Protein AF-A0A946EX89-F1 (afdb_monomer)

Sequence (347 aa):
MLINSNYSRGAFLVLLLFGFVFAQEQKTFKLKSGEKISGEVLSETETSITIKSSIAGEVTIQKSDLKKETITIILNSGDVVKGVVLEKTVDHFKIESAFGEITVPTEQIKSIEEAHKANSQAPLVAKRSLFGTRWETESSQSDEWYFSKERLMDVWFDPTGYTIPKNALYFSGLSWGFGLTDRVQITSKWTNYFWQDFNLRPKITVFKSGNVESQSAFAIGGHLHTRGLPDKYKLIANASKDYGLNSGEEAYTYEDGWVRLGATPNEDGEYYNDWGDGDRFWGELFAAFTLSKLREGGNGRINTTIGASAVLYPGEDLAPRIYLATDIDVSKSVKIMGEIFYDPFFP

Solvent-accessible surface area (backbone atoms only — not comparable to full-atom values): 19552 Å² total; per-residue (Å²): 141,80,90,82,85,78,82,77,84,75,83,79,80,81,79,80,80,75,79,77,78,80,71,76,75,67,51,73,47,47,34,69,88,71,51,76,52,55,18,36,78,77,49,79,58,100,57,37,39,32,24,43,22,94,86,74,43,77,44,78,43,51,60,85,43,44,59,80,47,53,40,33,38,30,30,69,89,69,51,74,52,54,29,32,58,74,45,82,57,89,65,32,37,31,26,47,2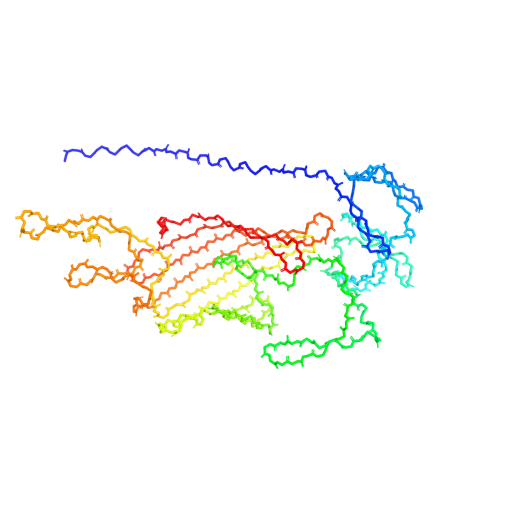9,96,90,43,81,44,78,44,49,48,89,46,40,57,45,76,46,75,55,68,57,71,48,96,79,40,64,69,44,78,42,80,49,101,90,46,77,44,74,42,65,53,56,70,74,69,93,71,38,68,59,41,83,66,80,65,40,45,61,93,86,47,61,31,14,47,51,45,48,52,82,37,78,47,78,57,99,53,32,39,32,39,7,80,31,75,33,33,23,40,33,33,46,61,61,42,44,82,56,64,18,58,44,45,30,45,36,36,35,79,46,73,50,71,48,76,57,40,33,41,21,31,19,41,36,40,37,41,28,49,23,36,57,60,102,32,37,43,82,37,80,53,44,38,80,46,87,42,81,56,96,85,42,88,40,80,48,68,38,70,28,80,38,35,44,77,49,52,64,48,100,87,54,49,58,51,58,56,97,54,31,44,84,46,57,34,37,33,43,37,40,14,41,22,41,35,35,49,33,93,89,55,51,15,33,41,34,42,28,44,32,40,36,36,38,46,43,85,96,54,74,78,44,53,35,40,38,45,35,37,40,36,41,78,42,62,87,42,72,49,76,51,75,51,72,53,44,91,33,56,135

Radius of gyration: 27.98 Å; Cα contacts (8 Å, |Δi|>4): 762; chains: 1; bounding box: 88×46×83 Å

Foldseek 3Di:
DDDDDDPPPPPDPPPPPPPPPPDDDWDWFAFPVRDIFIFCWPDDDPFWTWGQGPVPGIDIDGPVGTDWFWKWFQFPVRDIFTATFPDDDQQWTWGQGPVGTDTGGQNGTADMDRPQPLVVPAAFDWDQDPVGTDTDGDGPDDQADLAAPDDDQAFPNHGALFDDADQDWDDDPFKIKHDVHRFWIKMFGVVCVVLVWGKIKIKGFPDWDDHSFKIKIKMKIKMKTQWWFDPFKDKDWQQDWDWDDDPNDTDTDGGIDIATFQWDADPVNHTPRDTSHGRHMKMKIKMKMKMWGQDNNSGWIKIKMWMKMWIGDPPGDIWIKIKIKMWTDPGSHDIDIDMDMDTPRHD

Secondary structure (DSSP, 8-state):
--------------------------EEEEBTTS-EEEEEEEEE-SSEEEEEETTTEEEEEEGGGB---EEEEEETTS-EEEEEEEEE-SSEEEEEETTEEEEEEGGGEEEEEE-----TTSPEEEEEETTEEEEEE-----S--SS-S---SEETTEEPS--PPTTPEEE-SS-EEEEEETTEEEEE-GGGGGGT--EEEEEEEEEEEE-SSEEEEEEEEEEEESSS--S-EEEEEEEEEEEEEETTEEEEEEEEEEEETT--B-TTS-B--STT---S-EEEEEEEEEEEEEPTTSSSEEEEEEEEEEEE-TTS--EEEEEEEEEEEEETTEEEEEEEEE-TT--

pLDDT: mean 71.75, std 20.87, range [28.08, 98.44]

Structure (mmCIF, N/CA/C/O backbone):
data_AF-A0A946EX89-F1
#
_entry.id   AF-A0A946EX89-F1
#
loop_
_atom_site.group_PDB
_atom_site.id
_atom_site.type_symbol
_atom_site.label_atom_id
_atom_site.label_alt_id
_atom_site.label_comp_id
_atom_site.label_asym_id
_atom_site.label_entity_id
_atom_site.label_seq_id
_atom_site.pdbx_PDB_ins_code
_atom_site.Cartn_x
_atom_site.Cartn_y
_atom_site.Cartn_z
_atom_site.occupancy
_atom_site.B_iso_or_equiv
_atom_site.auth_seq_id
_atom_site.auth_comp_id
_atom_site.auth_asym_id
_atom_site.auth_atom_id
_atom_site.pdbx_PDB_model_num
ATOM 1 N N . MET A 1 1 ? 47.876 7.304 -14.957 1.00 32.62 1 MET A N 1
ATOM 2 C CA . MET A 1 1 ? 48.848 7.619 -13.884 1.00 32.62 1 MET A CA 1
ATOM 3 C C . MET A 1 1 ? 48.620 9.080 -13.519 1.00 32.62 1 MET A C 1
ATOM 5 O O . MET A 1 1 ? 48.868 9.909 -14.371 1.00 32.62 1 MET A O 1
ATOM 9 N N . LEU A 1 2 ? 48.027 9.503 -12.407 1.00 31.00 2 LEU A N 1
ATOM 10 C CA . LEU A 1 2 ? 47.590 8.890 -11.155 1.00 31.00 2 LEU A CA 1
ATOM 11 C C . LEU A 1 2 ? 46.176 9.414 -10.847 1.00 31.00 2 LEU A C 1
ATOM 13 O O . LEU A 1 2 ? 45.924 10.611 -10.932 1.00 31.00 2 LEU A O 1
ATOM 17 N N . ILE A 1 3 ? 45.280 8.495 -10.495 1.00 31.73 3 ILE A N 1
ATOM 18 C CA . ILE A 1 3 ? 43.974 8.767 -9.894 1.00 31.73 3 ILE A CA 1
ATOM 19 C C . ILE A 1 3 ? 44.242 9.064 -8.419 1.00 31.73 3 ILE A C 1
ATOM 21 O O . ILE A 1 3 ? 44.898 8.258 -7.762 1.00 31.73 3 ILE A O 1
ATOM 25 N N . ASN A 1 4 ? 43.752 10.188 -7.901 1.00 28.08 4 ASN A N 1
ATOM 26 C CA . ASN A 1 4 ? 43.755 10.448 -6.465 1.00 28.08 4 ASN A CA 1
ATOM 27 C C . ASN A 1 4 ? 42.304 10.581 -5.997 1.00 28.08 4 ASN A C 1
ATOM 29 O O . ASN A 1 4 ? 41.661 11.613 -6.182 1.00 28.08 4 ASN A O 1
ATOM 33 N N . SER A 1 5 ? 41.775 9.477 -5.465 1.00 34.69 5 SER A N 1
ATOM 34 C CA . SER A 1 5 ? 40.447 9.398 -4.870 1.00 34.69 5 SER A CA 1
ATOM 35 C C . SER A 1 5 ? 40.483 10.012 -3.474 1.00 34.69 5 SER A C 1
ATOM 37 O O . SER A 1 5 ? 41.043 9.420 -2.551 1.00 34.69 5 SER A O 1
ATOM 39 N N . ASN A 1 6 ? 39.838 11.157 -3.293 1.00 30.67 6 ASN A N 1
ATOM 40 C CA . ASN A 1 6 ? 39.425 11.599 -1.968 1.00 30.67 6 ASN A CA 1
ATOM 41 C C . ASN A 1 6 ? 37.960 11.211 -1.783 1.00 30.67 6 ASN A C 1
ATOM 43 O O . ASN A 1 6 ? 37.050 11.940 -2.166 1.00 30.67 6 ASN A O 1
ATOM 47 N N . TYR A 1 7 ? 37.756 10.030 -1.201 1.00 35.12 7 TYR A N 1
ATOM 48 C CA . TYR A 1 7 ? 36.490 9.647 -0.592 1.00 35.12 7 TYR A CA 1
ATOM 49 C C . TYR A 1 7 ? 36.230 10.584 0.591 1.00 35.12 7 TYR A C 1
ATOM 51 O O . TYR A 1 7 ? 36.799 10.425 1.673 1.00 35.12 7 TYR A O 1
ATOM 59 N N . SER A 1 8 ? 35.375 11.581 0.386 1.00 32.59 8 SER A N 1
ATOM 60 C CA . SER A 1 8 ? 34.782 12.352 1.468 1.00 32.59 8 SER A CA 1
ATOM 61 C C . SER A 1 8 ? 33.873 11.424 2.276 1.00 32.59 8 SER A C 1
ATOM 63 O O . SER A 1 8 ? 32.779 11.044 1.868 1.00 32.59 8 SER A O 1
ATOM 65 N N . ARG A 1 9 ? 34.341 11.041 3.466 1.00 38.09 9 ARG A N 1
ATOM 66 C CA . ARG A 1 9 ? 33.498 10.497 4.533 1.00 38.09 9 ARG A CA 1
ATOM 67 C C . ARG A 1 9 ? 32.578 11.612 5.032 1.00 38.09 9 ARG A C 1
ATOM 69 O O . ARG A 1 9 ? 32.866 12.266 6.029 1.00 38.09 9 ARG A O 1
ATOM 76 N N . GLY A 1 10 ? 31.493 11.854 4.305 1.00 31.67 10 GLY A N 1
ATOM 77 C CA . GLY A 1 10 ? 30.376 12.663 4.771 1.00 31.67 10 GLY A CA 1
ATOM 78 C C . GLY A 1 10 ? 29.562 11.856 5.775 1.00 31.67 10 GLY A C 1
ATOM 79 O O . GLY A 1 10 ? 28.733 11.038 5.391 1.00 31.67 10 GLY A O 1
ATOM 80 N N . ALA A 1 11 ? 29.814 12.063 7.065 1.00 37.03 11 ALA A N 1
ATOM 81 C CA . ALA A 1 11 ? 28.890 11.655 8.112 1.00 37.03 11 ALA A CA 1
ATOM 82 C C . ALA A 1 11 ? 27.609 12.493 7.969 1.00 37.03 11 ALA A C 1
ATOM 84 O O . ALA A 1 11 ? 27.564 13.641 8.405 1.00 37.03 11 ALA A O 1
ATOM 85 N N . PHE A 1 12 ? 26.582 11.945 7.319 1.00 35.88 12 PHE A N 1
ATOM 86 C CA . PHE A 1 12 ? 25.269 12.581 7.250 1.00 35.88 12 PHE A CA 1
ATOM 87 C C . PHE A 1 12 ? 24.466 12.219 8.501 1.00 35.88 12 PHE A C 1
ATOM 89 O O . PHE A 1 12 ? 23.796 11.192 8.580 1.00 35.88 12 PHE A O 1
ATOM 96 N N . LEU A 1 13 ? 24.574 13.080 9.511 1.00 31.39 13 LEU A N 1
ATOM 97 C CA . LEU A 1 13 ? 23.672 13.113 10.652 1.00 31.39 13 LEU A CA 1
ATOM 98 C C . LEU A 1 13 ? 22.357 13.763 10.188 1.00 31.39 13 LEU A C 1
ATOM 100 O O . LEU A 1 13 ? 22.226 14.985 10.194 1.00 31.39 13 LEU A O 1
ATOM 104 N N . VAL A 1 14 ? 21.387 12.960 9.748 1.00 32.47 14 VAL A N 1
ATOM 105 C CA . VAL A 1 14 ? 20.022 13.445 9.494 1.00 32.47 14 VAL A CA 1
ATOM 106 C C . VAL A 1 14 ? 19.319 13.585 10.842 1.00 32.47 14 VAL A C 1
ATOM 108 O O . VAL A 1 14 ? 18.821 12.618 11.416 1.00 32.47 14 VAL A O 1
ATOM 111 N N . LEU A 1 15 ? 19.322 14.805 11.378 1.00 33.53 15 LEU A N 1
ATOM 112 C CA . LEU A 1 15 ? 18.550 15.181 12.557 1.00 33.53 15 LEU A CA 1
ATOM 113 C C . LEU A 1 15 ? 17.080 15.359 12.134 1.00 33.53 15 LEU A C 1
ATOM 115 O O . LEU A 1 15 ? 16.668 16.433 11.702 1.00 33.53 15 LEU A O 1
ATOM 119 N N . LEU A 1 16 ? 16.286 14.290 12.221 1.00 34.53 16 LEU A N 1
ATOM 120 C CA . LEU A 1 16 ? 14.827 14.356 12.086 1.00 34.53 16 LEU A CA 1
ATOM 121 C C . LEU A 1 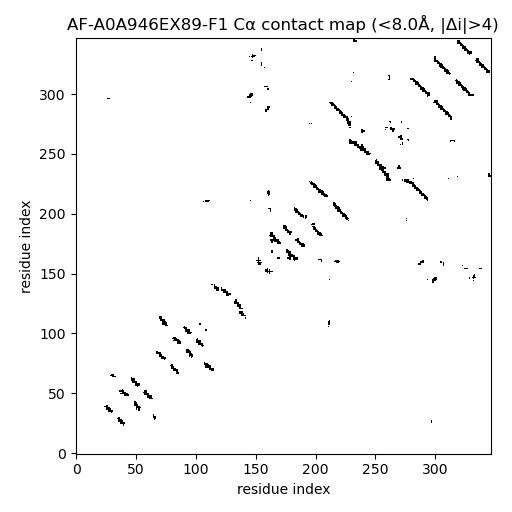16 ? 14.236 14.985 13.356 1.00 34.53 16 LEU A C 1
ATOM 123 O O . LEU A 1 16 ? 13.881 14.301 14.314 1.00 34.53 16 LEU A O 1
ATOM 127 N N . LEU A 1 17 ? 14.140 16.314 13.362 1.00 31.23 17 LEU A N 1
ATOM 128 C CA . LEU A 1 17 ? 13.299 17.064 14.292 1.00 31.23 17 LEU A CA 1
ATOM 129 C C . LEU A 1 17 ? 11.826 16.823 13.925 1.00 31.23 17 LEU A C 1
ATOM 131 O O . LEU A 1 17 ? 11.203 17.618 13.226 1.00 31.23 17 LEU A O 1
ATOM 135 N N . PHE A 1 18 ? 11.252 15.718 14.405 1.00 33.19 18 PHE A N 1
ATOM 136 C CA . PHE A 1 18 ? 9.803 15.640 14.574 1.00 33.19 18 PHE A CA 1
ATOM 137 C C . PHE A 1 18 ? 9.437 16.540 15.753 1.00 33.19 18 PHE A C 1
ATOM 139 O O . PHE A 1 18 ? 9.651 16.194 16.915 1.00 33.19 18 PHE A O 1
ATOM 146 N N . GLY A 1 19 ? 8.912 17.726 15.450 1.00 29.67 19 GLY A N 1
ATOM 147 C CA . GLY A 1 19 ? 8.238 18.547 16.443 1.00 29.67 19 GLY A CA 1
ATOM 148 C C . GLY A 1 19 ? 7.029 17.782 16.970 1.00 29.67 19 GLY A C 1
ATOM 149 O O . GLY A 1 19 ? 6.008 17.689 16.293 1.00 29.67 19 GLY A O 1
ATOM 150 N N . PHE A 1 20 ? 7.140 17.226 18.175 1.00 31.80 20 PHE A N 1
ATOM 151 C CA . PHE A 1 20 ? 5.971 16.863 18.960 1.00 31.80 20 PHE A CA 1
ATOM 152 C C . PHE A 1 20 ? 5.231 18.162 19.275 1.00 31.80 20 PHE A C 1
ATOM 154 O O . PHE A 1 20 ? 5.627 18.923 20.157 1.00 31.80 20 PHE A O 1
ATOM 161 N N . VAL A 1 21 ? 4.160 18.437 18.532 1.00 29.06 21 VAL A N 1
ATOM 162 C CA . VAL A 1 21 ? 3.133 19.355 19.010 1.00 29.06 21 VAL A CA 1
ATOM 163 C C . VAL A 1 21 ? 2.502 18.656 20.209 1.00 29.06 21 VAL A C 1
ATOM 165 O O . VAL A 1 21 ? 1.682 17.756 20.046 1.00 29.06 21 VAL A O 1
ATOM 168 N N . PHE A 1 22 ? 2.924 19.030 21.416 1.00 29.14 22 PHE A N 1
ATOM 169 C CA . PHE A 1 22 ? 2.123 18.798 22.609 1.00 29.14 22 PHE A CA 1
ATOM 170 C C . PHE A 1 22 ? 0.842 19.616 22.435 1.00 29.14 22 PHE A C 1
ATOM 172 O O . PHE A 1 22 ? 0.809 20.816 22.703 1.00 29.14 22 PHE A O 1
ATOM 179 N N . ALA A 1 23 ? -0.199 18.982 21.900 1.00 33.53 23 ALA A N 1
ATOM 180 C CA . ALA A 1 23 ? -1.542 19.515 21.995 1.00 33.53 23 ALA A CA 1
ATOM 181 C C . ALA A 1 23 ? -1.953 19.400 23.467 1.00 33.53 23 ALA A C 1
ATOM 183 O O . ALA A 1 23 ? -1.985 18.301 24.014 1.00 33.53 23 ALA A O 1
ATOM 184 N N . GLN A 1 24 ? -2.216 20.530 24.124 1.00 39.00 24 GLN A N 1
ATOM 185 C CA . GLN A 1 24 ? -2.898 20.519 25.419 1.00 39.00 24 GLN A CA 1
ATOM 186 C C . GLN A 1 24 ? -4.223 19.752 25.278 1.00 39.00 24 GLN A C 1
ATOM 188 O O . GLN A 1 24 ? -4.921 19.913 24.275 1.00 39.00 24 GLN A O 1
ATOM 193 N N . GLU A 1 25 ? -4.541 18.905 26.261 1.00 48.06 25 GLU A N 1
ATOM 194 C CA . GLU A 1 25 ? -5.690 17.993 26.254 1.00 48.06 25 GLU A CA 1
ATOM 195 C C . GLU A 1 25 ? -7.020 18.738 26.041 1.00 48.06 25 GLU A C 1
ATOM 197 O O . GLU A 1 25 ? -7.585 19.339 26.955 1.00 48.06 25 GLU A O 1
ATOM 202 N N . GLN A 1 26 ? -7.558 18.680 24.822 1.00 46.19 26 GLN A N 1
ATOM 203 C CA . GLN A 1 26 ? -8.888 19.200 24.509 1.00 46.19 26 GLN A CA 1
ATOM 204 C C . GLN A 1 26 ? -9.909 18.061 24.572 1.00 46.19 26 GLN A C 1
ATOM 206 O O . GLN A 1 26 ? -9.896 17.151 23.741 1.00 46.19 26 GLN A O 1
ATOM 211 N N . LYS A 1 27 ? -10.836 18.118 25.534 1.00 52.97 27 LYS A N 1
ATOM 212 C CA . LYS A 1 27 ? -11.972 17.189 25.614 1.00 52.97 27 LYS A CA 1
ATOM 213 C C . LYS A 1 27 ? -13.162 17.771 24.854 1.00 52.97 27 LYS A C 1
ATOM 215 O O . LYS A 1 27 ? -13.469 18.957 24.956 1.00 52.97 27 LYS A O 1
ATOM 220 N N . THR A 1 28 ? -13.827 16.934 24.059 1.00 50.16 28 THR A N 1
ATOM 221 C CA . THR A 1 28 ? -15.011 17.320 23.276 1.00 50.16 28 THR A CA 1
ATOM 222 C C . THR A 1 28 ? -16.246 16.625 23.828 1.00 50.16 28 THR A C 1
ATOM 224 O O . THR A 1 28 ? -16.325 15.401 23.812 1.00 50.16 28 THR A O 1
ATOM 227 N N . PHE A 1 29 ? -17.224 17.408 24.269 1.00 59.50 29 PHE A N 1
ATOM 228 C CA . PHE A 1 29 ? -18.500 16.952 24.807 1.00 59.50 29 PHE A CA 1
ATOM 229 C C . PHE A 1 29 ? -19.607 17.149 23.767 1.00 59.50 29 PHE A C 1
ATOM 231 O O . PHE A 1 29 ? -19.634 18.158 23.060 1.00 59.50 29 PHE A O 1
ATOM 238 N N . LYS A 1 30 ? -20.525 16.181 23.652 1.00 55.19 30 LYS A N 1
ATOM 239 C CA . LYS A 1 30 ? -21.670 16.253 22.729 1.00 55.19 30 LYS A CA 1
ATOM 240 C C . LYS A 1 30 ? -22.972 16.338 23.504 1.00 55.19 30 LYS A C 1
ATOM 242 O O . LYS A 1 30 ? -23.277 15.448 24.303 1.00 55.19 30 LYS A O 1
ATOM 247 N N . LEU A 1 31 ? -23.751 17.374 23.217 1.00 56.31 31 LEU A N 1
ATOM 248 C CA . LEU A 1 31 ? -25.055 17.588 23.826 1.00 56.31 31 LEU A CA 1
ATOM 249 C C . LEU A 1 31 ? -26.148 16.792 23.094 1.00 56.31 31 LEU A C 1
ATOM 251 O O . LEU A 1 31 ? -26.032 16.476 21.908 1.00 56.31 31 LEU A O 1
ATOM 255 N N . LYS A 1 32 ? -27.254 16.494 23.781 1.00 48.59 32 LYS A N 1
ATOM 256 C CA . LYS A 1 32 ? -28.477 15.900 23.212 1.00 48.59 32 LYS A CA 1
ATOM 257 C C . LYS A 1 32 ? -29.072 16.756 22.091 1.00 48.59 32 LYS A C 1
ATOM 259 O O . LYS A 1 32 ? -29.741 16.207 21.221 1.00 48.59 32 LYS A O 1
ATOM 264 N N . SER A 1 33 ? -28.796 18.062 22.095 1.00 38.56 33 SER A N 1
ATOM 265 C CA . SER A 1 33 ? -29.152 19.009 21.031 1.00 38.56 33 SER A CA 1
ATOM 266 C C . SER A 1 33 ? -28.379 18.785 19.723 1.00 38.56 33 SER A C 1
ATOM 268 O O . SER A 1 33 ? -28.764 19.333 18.697 1.00 38.56 33 SER A O 1
ATOM 270 N N . GLY A 1 34 ? -27.313 17.973 19.731 1.00 41.62 34 GLY A N 1
ATOM 271 C CA . GLY A 1 34 ? -26.445 17.730 18.573 1.00 41.62 34 GLY A CA 1
ATOM 272 C C . GLY A 1 34 ? -25.238 18.671 18.484 1.00 41.62 34 GLY A C 1
ATOM 273 O O . GLY A 1 34 ? -24.358 18.452 17.651 1.00 41.62 34 GLY A O 1
ATOM 274 N N . GLU A 1 35 ? -25.154 19.672 19.360 1.00 46.19 35 GLU A N 1
ATOM 275 C CA . GLU A 1 35 ? -24.022 20.596 19.451 1.00 46.19 35 GLU A CA 1
ATOM 276 C C . GLU A 1 35 ? -22.786 19.921 20.067 1.00 46.19 35 GLU A C 1
ATOM 278 O O . GLU A 1 35 ? -22.885 19.076 20.966 1.00 46.19 35 GLU A O 1
ATOM 283 N N . LYS A 1 36 ? -21.604 20.294 19.564 1.00 49.94 36 LYS A N 1
ATOM 284 C CA . LYS A 1 36 ? -20.301 19.818 20.047 1.00 49.94 36 LYS A CA 1
ATOM 285 C C . LYS A 1 36 ? -19.592 20.974 20.734 1.00 49.94 36 LYS A C 1
ATOM 287 O O . LYS A 1 36 ? -19.437 22.029 20.126 1.00 49.94 36 LYS A O 1
ATOM 292 N N . ILE A 1 37 ? -19.140 20.762 21.964 1.00 57.34 37 ILE A N 1
ATOM 293 C CA . ILE A 1 37 ? -18.381 21.759 22.717 1.00 57.34 37 ILE A CA 1
ATOM 294 C C . ILE A 1 37 ? -17.027 21.158 23.077 1.00 57.34 37 ILE A C 1
ATOM 296 O O . ILE A 1 37 ? -16.953 20.143 23.767 1.00 57.34 37 ILE A O 1
ATOM 300 N N . SER A 1 38 ? -15.958 21.775 22.579 1.00 51.09 38 SER A N 1
ATOM 301 C CA . SER A 1 38 ? -14.574 21.366 22.827 1.00 51.09 38 SER A CA 1
ATOM 302 C C . SER A 1 38 ? -13.879 22.381 23.731 1.00 51.09 38 SER A C 1
ATOM 304 O O . SER A 1 38 ? -14.037 23.592 23.544 1.00 51.09 38 SER A O 1
ATOM 306 N N . GLY A 1 39 ? -13.110 21.892 24.703 1.00 62.94 39 GLY A N 1
ATOM 307 C CA . GLY A 1 39 ? -12.360 22.734 25.629 1.00 62.94 39 GLY A CA 1
ATOM 308 C C . GLY A 1 39 ? -11.485 21.950 26.606 1.00 62.94 39 GLY A C 1
ATOM 309 O O . GLY A 1 39 ? -11.530 20.721 26.665 1.00 62.94 39 GLY A O 1
ATOM 310 N N . GLU A 1 40 ? -10.684 22.682 27.370 1.00 65.25 40 GLU A N 1
ATOM 311 C CA . GLU A 1 40 ? -9.891 22.161 28.490 1.00 65.25 40 GLU A CA 1
ATOM 312 C C . GLU A 1 40 ? -10.795 22.015 29.725 1.00 65.25 40 GLU A C 1
ATOM 314 O O . GLU A 1 40 ? -11.526 22.948 30.050 1.00 65.25 40 GLU A O 1
ATOM 319 N N . VAL A 1 41 ? -10.801 20.867 30.410 1.00 64.12 41 VAL A N 1
ATOM 320 C CA . VAL A 1 41 ? -11.659 20.671 31.598 1.00 64.12 41 VAL A CA 1
ATOM 321 C C . VAL A 1 41 ? -11.029 21.352 32.810 1.00 64.12 41 VAL A C 1
ATOM 323 O O . VAL A 1 41 ? -9.938 20.982 33.225 1.00 64.12 41 VAL A O 1
ATOM 326 N N . LEU A 1 42 ? -11.739 22.318 33.394 1.00 62.28 42 LEU A N 1
ATOM 327 C CA . LEU A 1 42 ? -11.293 23.063 34.575 1.00 62.28 42 LEU A CA 1
ATOM 328 C C . LEU A 1 42 ? -11.798 22.441 35.883 1.00 62.28 42 LEU A C 1
ATOM 330 O O . LEU A 1 42 ? -11.105 22.488 36.896 1.00 62.28 42 LEU A O 1
ATOM 334 N N . SER A 1 43 ? -13.008 21.873 35.886 1.00 51.81 43 SER A N 1
ATOM 335 C CA . SER A 1 43 ? -13.585 21.205 37.058 1.00 51.81 43 SER A CA 1
ATOM 336 C C . SER A 1 43 ? -14.724 20.257 36.682 1.00 51.81 43 SER A C 1
ATOM 338 O O . SER A 1 43 ? -15.442 20.477 35.706 1.00 51.81 43 SER A O 1
ATOM 340 N N . GLU A 1 44 ? -14.905 19.201 37.473 1.00 53.19 44 GLU A N 1
ATOM 341 C CA . GLU A 1 44 ? -15.978 18.220 37.318 1.00 53.19 44 GLU A CA 1
ATOM 342 C C . GLU A 1 44 ? -16.657 17.975 38.671 1.00 53.19 44 GLU A C 1
ATOM 344 O O . GLU A 1 44 ? -15.996 17.739 39.680 1.00 53.19 44 GLU A O 1
ATOM 349 N N . THR A 1 45 ? -17.987 18.050 38.691 1.00 63.53 45 THR A N 1
ATOM 350 C CA . THR A 1 45 ? -18.831 17.699 39.839 1.00 63.53 45 THR A CA 1
ATOM 351 C C . THR A 1 45 ? -19.709 16.489 39.500 1.00 63.53 45 THR A C 1
ATOM 353 O O . THR A 1 45 ? -19.697 15.977 38.374 1.00 63.53 45 THR A O 1
ATOM 356 N N . GLU A 1 46 ? -20.504 16.007 40.459 1.00 50.06 46 GLU A N 1
ATOM 357 C CA . GLU A 1 46 ? -21.449 14.904 40.224 1.00 50.06 46 GLU A CA 1
ATOM 358 C C . GLU A 1 46 ? -22.492 15.229 39.140 1.00 50.06 46 GLU A C 1
ATOM 360 O O . GLU A 1 46 ? -22.975 14.322 38.464 1.00 50.06 46 GLU A O 1
ATOM 365 N N . THR A 1 47 ? -22.809 16.510 38.919 1.00 44.38 47 THR A N 1
ATOM 366 C CA . THR A 1 47 ? -23.886 16.940 38.012 1.00 44.38 47 THR A CA 1
ATOM 367 C C . THR A 1 47 ? -23.410 17.763 36.815 1.00 44.38 47 THR A C 1
ATOM 369 O O . THR A 1 47 ? -24.073 17.734 35.776 1.00 44.38 47 THR A O 1
ATOM 372 N N . SER A 1 48 ? -22.250 18.423 36.900 1.00 59.69 48 SER A N 1
ATOM 373 C CA . SER A 1 48 ? -21.766 19.352 35.870 1.00 59.69 48 SER A CA 1
ATOM 374 C C . SER A 1 48 ? -20.267 19.232 35.567 1.00 59.69 48 SER A C 1
ATOM 376 O O . SER A 1 48 ? -19.478 18.800 36.405 1.00 59.69 48 SER A O 1
ATOM 378 N N . ILE A 1 49 ? -19.870 19.633 34.357 1.00 66.62 49 ILE A N 1
ATOM 379 C CA . ILE A 1 49 ? -18.478 19.718 33.890 1.00 66.62 49 ILE A CA 1
ATOM 380 C C . ILE A 1 49 ? -18.220 21.147 33.416 1.00 66.62 49 ILE A C 1
ATOM 382 O O . ILE A 1 49 ? -18.945 21.638 32.556 1.00 66.62 49 ILE A O 1
ATOM 386 N N . THR A 1 50 ? -17.187 21.811 33.930 1.00 69.19 50 THR A N 1
ATOM 387 C CA . THR A 1 50 ? -16.770 23.140 33.461 1.00 69.19 50 THR A CA 1
ATOM 388 C C . THR A 1 50 ? -15.583 23.006 32.522 1.00 69.19 50 THR A C 1
ATOM 390 O O . THR A 1 50 ? -14.552 22.444 32.896 1.00 69.19 50 THR A O 1
ATOM 393 N N . ILE A 1 51 ? -15.714 23.542 31.310 1.00 70.44 51 ILE A N 1
ATOM 394 C CA . ILE A 1 51 ? -14.657 23.552 30.302 1.00 70.44 51 ILE A CA 1
ATOM 395 C C . ILE A 1 51 ? -14.296 24.962 29.864 1.00 70.44 51 ILE A C 1
ATOM 397 O O . ILE A 1 51 ? -15.159 25.820 29.740 1.00 70.44 51 ILE A O 1
ATOM 401 N N . LYS A 1 52 ? -13.028 25.196 29.550 1.00 63.69 52 LYS A N 1
ATOM 402 C CA . LYS A 1 52 ? -12.555 26.405 28.887 1.00 63.69 52 LYS A CA 1
ATOM 403 C C . LYS A 1 52 ? -12.558 26.180 27.380 1.00 63.69 52 LYS A C 1
ATOM 405 O O . LYS A 1 52 ? -11.676 25.517 26.835 1.00 63.69 52 LYS A O 1
ATOM 410 N N . SER A 1 53 ? -13.573 26.705 26.706 1.00 57.25 53 SER A N 1
ATOM 411 C CA . SER A 1 53 ? -13.670 26.700 25.251 1.00 57.25 53 SER A CA 1
ATOM 412 C C . SER A 1 53 ? -12.930 27.901 24.661 1.00 57.25 53 SER A C 1
ATOM 414 O O . SER A 1 53 ? -13.075 29.028 25.134 1.00 57.25 53 SER A O 1
ATOM 416 N N . SER A 1 54 ? -12.175 27.682 23.584 1.00 52.56 54 SER A N 1
ATOM 417 C CA . SER A 1 54 ? -11.455 28.740 22.860 1.00 52.56 54 SER A CA 1
ATOM 418 C C . SER A 1 54 ? -12.376 29.787 22.219 1.00 52.56 54 SER A C 1
ATOM 420 O O . SER A 1 54 ? -11.918 30.887 21.920 1.00 52.56 54 SER A O 1
ATOM 422 N N . ILE A 1 55 ? -13.659 29.460 22.022 1.00 45.19 55 ILE A N 1
ATOM 423 C CA . ILE A 1 55 ? -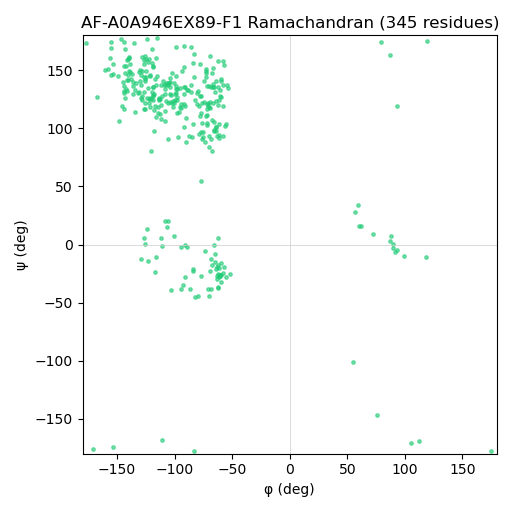14.648 30.322 21.356 1.00 45.19 55 ILE A CA 1
ATOM 424 C C . ILE A 1 55 ? -15.595 30.983 22.369 1.00 45.19 55 ILE A C 1
ATOM 426 O O . ILE A 1 55 ? -15.948 32.146 22.205 1.00 45.19 55 ILE A O 1
ATOM 430 N N . ALA A 1 56 ? -16.010 30.253 23.408 1.00 53.06 56 ALA A N 1
ATOM 431 C CA . ALA A 1 56 ? -17.078 30.673 24.323 1.00 53.06 56 ALA A CA 1
ATOM 432 C C . ALA A 1 56 ? -16.604 31.021 25.749 1.00 53.06 56 ALA A C 1
ATOM 434 O O . ALA A 1 56 ? -17.423 31.410 26.577 1.00 53.06 56 ALA A O 1
ATOM 435 N N . GLY A 1 57 ? -15.306 30.901 26.052 1.00 62.81 57 GLY A N 1
ATOM 436 C CA . GLY A 1 57 ? -14.790 31.084 27.412 1.00 62.81 57 GLY A CA 1
ATOM 437 C C . GLY A 1 57 ? -15.092 29.881 28.311 1.00 62.81 57 GLY A C 1
ATOM 438 O O . GLY A 1 57 ? -15.085 28.743 27.843 1.00 62.81 57 GLY A O 1
ATOM 439 N N . GLU A 1 58 ? -15.317 30.104 29.606 1.00 70.69 58 GLU A N 1
ATOM 440 C CA . GLU A 1 58 ? -15.693 29.035 30.542 1.00 70.69 58 GLU A CA 1
ATOM 441 C C . GLU A 1 58 ? -17.166 28.637 30.356 1.00 70.69 58 GLU A C 1
ATOM 443 O O . GLU A 1 58 ? -18.069 29.463 30.466 1.00 70.69 58 GLU A O 1
ATOM 448 N N . VAL A 1 59 ? -17.409 27.360 30.063 1.00 67.19 59 VAL A N 1
ATOM 449 C CA . VAL A 1 59 ? -18.723 26.780 29.782 1.00 67.19 59 VAL A CA 1
ATOM 450 C C . VAL A 1 59 ? -18.988 25.647 30.765 1.00 67.19 59 VAL A C 1
ATOM 452 O O . VAL A 1 59 ? -18.243 24.669 30.805 1.00 67.19 59 VAL A O 1
ATOM 455 N N . THR A 1 60 ? -20.076 25.745 31.526 1.00 72.25 60 THR A N 1
ATOM 456 C CA . THR A 1 60 ? -20.550 24.672 32.410 1.00 72.25 60 THR A CA 1
ATOM 457 C C . THR A 1 60 ? -21.607 23.832 31.693 1.00 72.25 60 THR A C 1
ATOM 459 O O . THR A 1 60 ? -22.668 24.328 31.323 1.00 72.25 60 THR A O 1
ATOM 462 N N . ILE A 1 61 ? -21.319 22.548 31.504 1.00 67.88 61 ILE A N 1
ATOM 463 C CA . ILE A 1 61 ? -22.166 21.559 30.837 1.00 67.88 61 ILE A CA 1
ATOM 464 C C . ILE A 1 61 ? -22.819 20.666 31.889 1.00 67.88 61 ILE A C 1
ATOM 466 O O . ILE A 1 61 ? -22.126 20.092 32.727 1.00 67.88 61 ILE A O 1
ATOM 470 N N . GLN A 1 62 ? -24.138 20.486 31.820 1.00 64.81 62 GLN A N 1
ATOM 471 C CA . GLN A 1 62 ? -24.829 19.512 32.664 1.00 64.81 62 GLN A CA 1
ATOM 472 C C . GLN A 1 62 ? -24.669 18.098 32.102 1.00 64.81 62 GLN A C 1
ATOM 474 O O . GLN A 1 62 ? -24.928 17.850 30.922 1.00 64.81 62 GLN A O 1
ATOM 479 N N . LYS A 1 63 ? -24.306 17.133 32.956 1.00 59.12 63 LYS A N 1
ATOM 480 C CA . LYS A 1 63 ? -24.151 15.720 32.557 1.00 59.12 63 LYS A CA 1
ATOM 481 C C . LYS A 1 63 ? -25.457 15.116 32.025 1.00 59.12 63 LYS A C 1
ATOM 483 O O . LYS A 1 63 ? -25.424 14.213 31.191 1.00 59.12 63 LYS A O 1
ATOM 488 N N . SER A 1 64 ? -26.611 15.641 32.447 1.00 53.38 64 SER A N 1
ATOM 489 C CA . SER A 1 64 ? -27.934 15.263 31.927 1.00 53.38 64 SER A CA 1
ATOM 490 C C . SER A 1 64 ? -28.118 15.572 30.445 1.00 53.38 64 SER A C 1
ATOM 492 O O . SER A 1 64 ? -28.926 14.911 29.787 1.00 53.38 64 SER A O 1
ATOM 494 N N . ASP A 1 65 ? -27.384 16.550 29.925 1.00 55.56 65 ASP A N 1
ATOM 495 C CA . ASP A 1 65 ? -27.523 17.033 28.557 1.00 55.56 65 ASP A CA 1
ATOM 496 C C . ASP A 1 65 ? -26.535 16.347 27.619 1.00 55.56 65 ASP A C 1
ATOM 498 O O . ASP A 1 65 ? -26.610 16.552 26.414 1.00 55.56 65 ASP A O 1
ATOM 502 N N . LEU A 1 66 ? -25.669 15.470 28.135 1.00 57.69 66 LEU A N 1
ATOM 503 C CA . LEU A 1 66 ? -24.756 14.667 27.332 1.00 57.69 66 LEU A CA 1
ATOM 504 C C . LEU A 1 66 ? -25.493 13.526 26.616 1.00 57.69 66 LEU A C 1
ATOM 506 O O . LEU A 1 66 ? -26.397 12.873 27.155 1.00 57.69 66 LEU A O 1
ATOM 510 N N . LYS A 1 67 ? -25.097 13.265 25.368 1.00 56.56 67 LYS A N 1
ATOM 511 C CA . LYS A 1 67 ? -25.593 12.124 24.591 1.00 56.56 67 LYS A CA 1
ATOM 512 C C . LYS A 1 67 ? -25.000 10.826 25.156 1.00 56.56 67 LYS A C 1
ATOM 514 O O . LYS A 1 67 ? -23.809 10.582 25.025 1.00 56.56 67 LYS A O 1
ATOM 519 N N . LYS A 1 68 ? -25.848 9.989 25.762 1.00 54.81 68 LYS A N 1
ATOM 520 C CA . LYS A 1 68 ? -25.484 8.666 26.299 1.00 54.81 68 LYS A CA 1
ATOM 521 C C . LYS A 1 68 ? -25.213 7.671 25.161 1.00 54.81 68 LYS A C 1
ATOM 523 O O . LYS A 1 68 ? -26.092 7.439 24.329 1.00 54.81 68 LYS A O 1
ATOM 528 N N . GLU A 1 69 ? -24.018 7.089 25.123 1.00 55.59 69 GLU A N 1
ATOM 529 C CA . GLU A 1 69 ? -23.570 6.160 24.077 1.00 55.59 69 GLU A CA 1
ATOM 530 C C . GLU A 1 69 ? -23.710 4.706 24.532 1.00 55.59 69 GLU A C 1
ATOM 532 O O . GLU A 1 69 ? -23.319 4.384 25.645 1.00 55.59 69 GLU A O 1
ATOM 537 N N . THR A 1 70 ? -24.259 3.821 23.694 1.00 57.53 70 THR A N 1
ATOM 538 C CA . THR A 1 70 ? -24.367 2.382 23.993 1.00 57.53 70 THR A CA 1
ATOM 539 C C . THR A 1 70 ? -23.351 1.597 23.169 1.00 57.53 70 THR A C 1
ATOM 541 O O . THR A 1 70 ? -23.406 1.630 21.940 1.00 57.53 70 THR A O 1
ATOM 544 N N . ILE A 1 71 ? -22.466 0.852 23.829 1.00 60.28 71 ILE A N 1
ATOM 545 C CA . ILE A 1 71 ? -21.424 0.043 23.182 1.00 60.28 71 ILE A CA 1
ATOM 546 C C . ILE A 1 71 ? -21.570 -1.441 23.530 1.00 60.28 71 ILE A C 1
ATOM 548 O O . ILE A 1 71 ? -22.164 -1.805 24.548 1.00 60.28 71 ILE A O 1
ATOM 552 N N . THR A 1 72 ? -21.029 -2.297 22.665 1.00 69.69 72 THR A N 1
ATOM 553 C CA . THR A 1 72 ? -20.830 -3.728 22.910 1.00 69.69 72 THR A CA 1
ATOM 554 C C . THR A 1 72 ? -19.330 -3.993 22.994 1.00 69.69 72 THR A C 1
ATOM 556 O O . THR A 1 72 ? -18.617 -3.872 22.004 1.00 69.69 72 THR A O 1
ATOM 559 N N . ILE A 1 73 ? -18.832 -4.353 24.169 1.00 70.06 73 ILE A N 1
ATOM 560 C CA . ILE A 1 73 ? -17.436 -4.722 24.397 1.00 70.06 73 ILE A CA 1
ATOM 561 C C . ILE A 1 73 ? -17.318 -6.241 24.397 1.00 70.06 73 ILE A C 1
ATOM 563 O O . ILE A 1 73 ? -18.055 -6.914 25.109 1.00 70.06 73 ILE A O 1
ATOM 567 N N . ILE A 1 74 ? -16.369 -6.775 23.635 1.00 73.25 74 ILE A N 1
ATOM 568 C CA . ILE A 1 74 ? -15.974 -8.183 23.674 1.00 73.25 74 ILE A CA 1
ATOM 569 C C . ILE A 1 74 ? -14.646 -8.265 24.421 1.00 73.25 74 ILE A C 1
ATOM 571 O O . ILE A 1 74 ? -13.673 -7.620 24.023 1.00 73.25 74 ILE A O 1
ATOM 575 N N . LEU A 1 75 ? -14.598 -9.047 25.495 1.00 72.69 75 LEU A N 1
ATOM 576 C CA . LEU A 1 75 ? -13.403 -9.247 26.307 1.00 72.69 75 LEU A CA 1
ATOM 577 C C . LEU A 1 75 ? -12.474 -10.310 25.706 1.00 72.69 75 LEU A C 1
ATOM 579 O O . LEU A 1 75 ? -12.869 -11.127 24.871 1.00 72.69 75 LEU A O 1
ATOM 583 N N . ASN A 1 76 ? -11.227 -10.339 26.171 1.00 66.56 76 ASN A N 1
ATOM 584 C CA . ASN A 1 76 ? -10.248 -11.375 25.836 1.00 66.56 76 ASN A CA 1
ATOM 585 C C . ASN A 1 76 ? -10.703 -12.772 26.283 1.00 66.56 76 ASN A C 1
ATOM 587 O O . ASN A 1 76 ? -10.350 -13.756 25.636 1.00 66.56 76 ASN A O 1
ATOM 591 N N . SER A 1 77 ? -11.521 -12.852 27.339 1.00 67.00 77 SER A N 1
ATOM 592 C CA . SER A 1 77 ? -12.187 -14.084 27.785 1.00 67.00 77 SER A CA 1
ATOM 593 C C . SER A 1 77 ? -13.251 -14.587 26.801 1.00 67.00 77 SER A C 1
ATOM 595 O O . SER A 1 77 ? -13.633 -15.752 26.858 1.00 67.00 77 SER A O 1
ATOM 597 N N . GLY A 1 78 ? -13.714 -13.732 25.883 1.00 64.38 78 GLY A N 1
ATOM 598 C CA . GLY A 1 78 ? -14.864 -13.983 25.014 1.00 64.38 78 GLY A CA 1
ATOM 599 C C . GLY A 1 78 ? -16.191 -13.458 25.569 1.00 64.38 78 GLY A C 1
ATOM 600 O O . GLY A 1 78 ? -17.188 -13.504 24.850 1.00 64.38 78 GLY A O 1
ATOM 601 N N . ASP A 1 79 ? -16.212 -12.926 26.795 1.00 74.56 79 ASP A N 1
ATOM 602 C CA . ASP A 1 79 ? -17.417 -12.343 27.392 1.00 74.56 79 ASP A CA 1
ATOM 603 C C . ASP A 1 79 ? -17.841 -11.062 26.670 1.00 74.56 79 ASP A C 1
ATOM 605 O O . ASP A 1 79 ? -17.008 -10.299 26.178 1.00 74.56 79 ASP A O 1
ATOM 609 N N . VAL A 1 80 ? -19.150 -10.809 26.626 1.00 75.94 80 VAL A N 1
ATOM 610 C CA . VAL A 1 80 ? -19.726 -9.662 25.919 1.00 75.94 80 VAL A CA 1
ATOM 611 C C . VAL A 1 80 ? -20.445 -8.746 26.905 1.00 75.94 80 VAL A C 1
ATOM 613 O O . VAL A 1 80 ? -21.464 -9.120 27.482 1.00 75.94 80 VAL A O 1
ATOM 616 N N . VAL A 1 81 ? -19.947 -7.521 27.058 1.00 75.44 81 VAL A N 1
ATOM 617 C CA . VAL A 1 81 ? -20.531 -6.480 27.910 1.00 75.44 81 VAL A CA 1
ATOM 618 C C . VAL A 1 81 ? -21.275 -5.476 27.035 1.00 75.44 81 VAL A C 1
ATOM 620 O O . VAL A 1 81 ? -20.690 -4.858 26.151 1.00 75.44 81 VAL A O 1
ATOM 623 N N . LYS A 1 82 ? -22.577 -5.298 27.276 1.00 72.62 82 LYS A N 1
ATOM 624 C CA . LYS A 1 82 ? -23.419 -4.320 26.569 1.00 72.62 82 LYS A CA 1
ATOM 625 C C . LYS A 1 82 ? -23.962 -3.297 27.551 1.00 72.62 82 LYS A C 1
ATOM 627 O O . LYS A 1 82 ? -24.553 -3.682 28.559 1.00 72.62 82 LYS A O 1
ATOM 632 N N . GLY A 1 83 ? -23.815 -2.015 27.242 1.00 69.31 83 GLY A N 1
ATOM 633 C CA . GLY A 1 83 ? -24.335 -0.969 28.114 1.00 69.31 83 GLY A CA 1
ATOM 634 C C . GLY A 1 83 ? -23.967 0.440 27.684 1.00 69.31 83 GLY A C 1
ATOM 635 O O . GLY A 1 83 ? -23.365 0.646 26.629 1.00 69.31 83 GLY A O 1
ATOM 636 N N . VAL A 1 84 ? -24.381 1.409 28.495 1.00 65.75 84 VAL A N 1
ATOM 637 C CA . VAL A 1 84 ? -24.125 2.831 28.263 1.00 65.75 84 VAL A CA 1
ATOM 638 C C . VAL A 1 84 ? -22.763 3.220 28.830 1.00 65.75 84 VAL A C 1
ATOM 640 O O . VAL A 1 84 ? -22.485 2.915 29.982 1.00 65.75 84 VAL A O 1
ATOM 643 N N . VAL A 1 85 ? -21.918 3.911 28.064 1.00 61.81 85 VAL A N 1
ATOM 644 C CA . VAL A 1 85 ? -20.628 4.411 28.566 1.00 61.81 85 VAL A CA 1
ATOM 645 C C . VAL A 1 85 ? -20.876 5.549 29.556 1.00 61.81 85 VAL A C 1
ATOM 647 O O . VAL A 1 85 ? -21.459 6.572 29.197 1.00 61.81 85 VAL A O 1
ATOM 650 N N . LEU A 1 86 ? -20.444 5.350 30.800 1.00 58.38 86 LEU A N 1
ATOM 651 C CA . LEU A 1 86 ? -20.479 6.344 31.874 1.00 58.38 86 LEU A CA 1
ATOM 652 C C . LEU A 1 86 ? -19.155 7.105 31.979 1.00 58.38 86 LEU A C 1
ATOM 654 O O . LEU A 1 86 ? -19.161 8.308 32.217 1.00 58.38 86 LEU A O 1
ATOM 658 N N . GLU A 1 87 ? -18.030 6.414 31.787 1.00 52.12 87 GLU A N 1
ATOM 659 C CA . GLU A 1 87 ? -16.685 6.980 31.909 1.00 52.12 87 GLU A CA 1
ATOM 660 C C . GLU A 1 87 ? -15.715 6.281 30.952 1.00 52.12 87 GLU A C 1
ATOM 662 O O . GLU A 1 87 ? -15.816 5.072 30.715 1.00 52.12 87 GLU A O 1
ATOM 667 N N . LYS A 1 88 ? -14.768 7.055 30.412 1.00 50.41 88 LYS A N 1
ATOM 668 C CA . LYS A 1 88 ? -13.704 6.589 29.520 1.00 50.41 88 LYS A CA 1
ATOM 669 C C . LYS A 1 88 ? -12.381 7.191 29.970 1.00 50.41 88 LYS A C 1
ATOM 671 O O . LYS A 1 88 ? -12.182 8.402 29.863 1.00 50.41 88 LYS A O 1
ATOM 676 N N . THR A 1 89 ? -11.478 6.340 30.431 1.00 49.50 89 THR A N 1
ATOM 677 C CA . THR A 1 89 ? -10.099 6.709 30.762 1.00 49.50 89 THR A CA 1
ATOM 678 C C . THR A 1 89 ? -9.127 5.836 29.972 1.00 49.50 89 THR A C 1
ATOM 680 O O . THR A 1 89 ? -9.546 4.961 29.215 1.00 49.50 89 THR A O 1
ATOM 683 N N . VAL A 1 90 ? -7.827 6.099 30.112 1.00 42.62 90 VAL A N 1
ATOM 684 C CA . VAL A 1 90 ? -6.775 5.258 29.516 1.00 42.62 90 VAL A CA 1
ATOM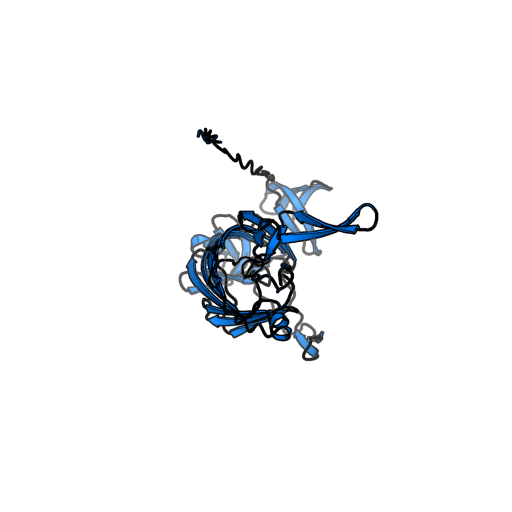 685 C C . VAL A 1 90 ? -6.838 3.838 30.101 1.00 42.62 90 VAL A C 1
ATOM 687 O O . VAL A 1 90 ? -6.730 2.855 29.376 1.00 42.62 90 VAL A O 1
ATOM 690 N N . ASP A 1 91 ? -7.141 3.717 31.393 1.00 50.47 91 ASP A N 1
ATOM 691 C CA . ASP A 1 91 ? -7.023 2.445 32.110 1.00 50.47 91 ASP A CA 1
ATOM 692 C C . ASP A 1 91 ? -8.315 1.614 32.097 1.00 50.47 91 ASP A C 1
ATOM 694 O O . ASP A 1 91 ? -8.272 0.382 32.185 1.00 50.47 91 ASP A O 1
ATOM 698 N N . HIS A 1 92 ? -9.482 2.263 32.004 1.00 61.72 92 HIS A N 1
ATOM 699 C CA . HIS A 1 92 ? -10.763 1.569 32.110 1.00 61.72 92 HIS A CA 1
ATOM 700 C C . HIS A 1 92 ? -11.934 2.250 31.386 1.00 61.72 92 HIS A C 1
ATOM 702 O O . HIS A 1 92 ? -12.001 3.471 31.219 1.00 61.72 92 HIS A O 1
ATOM 708 N N . PHE A 1 93 ? -12.922 1.422 31.040 1.00 64.50 93 PHE A N 1
ATOM 709 C CA . PHE A 1 93 ? -14.272 1.816 30.651 1.00 64.50 93 PHE A CA 1
ATOM 710 C C . PHE A 1 93 ? -15.232 1.569 31.808 1.00 64.50 93 PHE A C 1
ATOM 712 O O . PHE A 1 93 ? -15.308 0.450 32.311 1.00 64.50 93 PHE A O 1
ATOM 719 N N . LYS A 1 94 ? -16.024 2.569 32.187 1.00 68.62 94 LYS A N 1
ATOM 720 C CA . LYS A 1 94 ? -17.153 2.378 33.103 1.00 68.62 94 LYS A CA 1
ATOM 721 C C . LYS A 1 94 ? -18.446 2.339 32.302 1.00 68.62 94 LYS A C 1
ATOM 723 O O . LYS A 1 94 ? -18.733 3.266 31.544 1.00 68.62 94 LYS A O 1
ATOM 728 N N . ILE A 1 95 ? -19.214 1.264 32.442 1.00 75.94 95 ILE A N 1
ATOM 729 C CA . ILE A 1 95 ? -20.377 0.969 31.600 1.00 75.94 95 ILE A CA 1
ATOM 730 C C . ILE A 1 95 ? -21.587 0.666 32.477 1.00 75.94 95 ILE A C 1
ATOM 732 O O . ILE A 1 95 ? -21.549 -0.239 33.302 1.00 75.94 95 ILE A O 1
ATOM 736 N N . GLU A 1 96 ? -22.693 1.365 32.257 1.00 71.75 96 GLU A N 1
ATOM 737 C CA . GLU A 1 96 ? -24.001 1.030 32.816 1.00 71.75 96 GLU A CA 1
ATOM 738 C C . GLU A 1 96 ? -24.620 -0.107 31.993 1.00 71.75 96 GLU A C 1
ATOM 740 O O . GLU A 1 96 ? -25.196 0.109 30.921 1.00 71.75 96 GLU A O 1
ATOM 745 N N . SER A 1 97 ? -24.442 -1.343 32.455 1.00 76.69 97 SER A N 1
ATOM 746 C CA . SER A 1 97 ? -25.028 -2.534 31.837 1.00 76.69 97 SER A CA 1
ATOM 747 C C . SER A 1 97 ? -26.392 -2.871 32.450 1.00 76.69 97 SER A C 1
ATOM 749 O O . SER A 1 97 ? -26.767 -2.351 33.500 1.00 76.69 97 SER A O 1
ATOM 751 N N . ALA A 1 98 ? -27.116 -3.823 31.852 1.00 69.62 98 ALA A N 1
ATOM 752 C CA . ALA A 1 98 ? -28.346 -4.367 32.444 1.00 69.62 98 ALA A CA 1
ATOM 753 C C . ALA A 1 98 ? -28.132 -5.026 33.826 1.00 69.62 98 ALA A C 1
ATOM 755 O O . ALA A 1 98 ? -29.097 -5.241 34.555 1.00 69.62 98 ALA A O 1
ATOM 756 N N . PHE A 1 99 ? -26.883 -5.337 34.184 1.00 68.31 99 PHE A N 1
ATOM 757 C CA . PHE A 1 99 ? -26.491 -5.934 35.462 1.00 68.31 99 PHE A CA 1
ATOM 758 C C . PHE A 1 99 ? -25.915 -4.906 36.451 1.00 68.31 99 PHE A C 1
ATOM 760 O O . PHE A 1 99 ? -25.424 -5.288 37.509 1.00 68.31 99 PHE A O 1
ATOM 767 N N . GLY A 1 100 ? -25.981 -3.612 36.118 1.00 72.50 100 GLY A N 1
ATOM 768 C CA . GLY A 1 100 ? -25.411 -2.516 36.901 1.00 72.50 100 GLY A CA 1
ATOM 769 C C . GLY A 1 100 ? -24.141 -1.934 36.281 1.00 72.50 100 GLY A C 1
ATOM 770 O O . GLY A 1 100 ? -23.790 -2.237 35.135 1.00 72.50 100 GLY A O 1
ATOM 771 N N . GLU A 1 101 ? -23.469 -1.065 37.038 1.00 77.81 101 GLU A N 1
ATOM 772 C CA . GLU A 1 101 ? -22.203 -0.451 36.632 1.00 77.81 101 GLU A CA 1
ATOM 773 C C . GLU A 1 101 ? -21.081 -1.495 36.601 1.00 77.81 101 GLU A C 1
ATOM 775 O O . GLU A 1 101 ? -20.782 -2.144 37.602 1.00 77.81 101 GLU A O 1
ATOM 780 N N . ILE A 1 102 ? -20.449 -1.642 35.440 1.00 76.81 102 ILE A N 1
ATOM 781 C CA . ILE A 1 102 ? -19.328 -2.546 35.207 1.00 76.81 102 ILE A CA 1
ATOM 782 C C . ILE A 1 102 ? -18.126 -1.708 34.790 1.00 76.81 102 ILE A C 1
ATOM 784 O O . ILE A 1 102 ? -18.181 -0.973 33.804 1.00 76.81 102 ILE A O 1
ATOM 788 N N . THR A 1 103 ? -17.027 -1.855 35.524 1.00 78.69 103 THR A N 1
ATOM 789 C CA . THR A 1 103 ? -15.728 -1.303 35.141 1.00 78.69 103 THR A CA 1
ATOM 790 C C . THR A 1 103 ? -14.940 -2.370 34.396 1.00 78.69 103 THR A C 1
ATOM 792 O O . THR A 1 103 ? -14.629 -3.422 34.951 1.00 78.69 103 THR A O 1
ATOM 795 N N . VAL A 1 104 ? -14.626 -2.104 33.133 1.00 76.31 104 VAL A N 1
ATOM 796 C CA . VAL A 1 104 ? -13.865 -2.988 32.254 1.00 76.31 104 VAL A CA 1
ATOM 797 C C . VAL A 1 104 ? -12.475 -2.389 32.035 1.00 76.31 104 VAL A C 1
ATOM 799 O O . VAL A 1 104 ? -12.378 -1.327 31.417 1.00 76.31 104 VAL A O 1
ATOM 802 N N . PRO A 1 105 ? -11.395 -3.040 32.497 1.00 71.56 105 PRO A N 1
ATOM 803 C CA . PRO A 1 105 ? -10.034 -2.609 32.192 1.00 71.56 105 PRO A CA 1
ATOM 804 C C . PRO A 1 105 ? -9.764 -2.670 30.687 1.00 71.56 105 PRO A C 1
ATOM 806 O O . PRO A 1 105 ? -10.093 -3.673 30.044 1.00 71.56 105 PRO A O 1
ATOM 809 N N . THR A 1 106 ? -9.131 -1.639 30.124 1.00 60.03 106 THR A N 1
ATOM 810 C CA . THR A 1 106 ? -8.892 -1.553 28.671 1.00 60.03 106 THR A CA 1
ATOM 811 C C . THR A 1 106 ? -8.061 -2.733 28.150 1.00 60.03 106 THR A C 1
ATOM 813 O O . THR A 1 106 ? -8.301 -3.239 27.053 1.00 60.03 106 THR A O 1
ATOM 816 N N . GLU A 1 107 ? -7.151 -3.259 28.974 1.00 65.12 107 GLU A N 1
ATOM 817 C CA . GLU A 1 107 ? -6.314 -4.430 28.675 1.00 65.12 107 GLU A CA 1
ATOM 818 C C . GLU A 1 107 ? -7.112 -5.708 28.399 1.00 65.12 107 GLU A C 1
ATOM 820 O O . GLU A 1 107 ? -6.653 -6.598 27.681 1.00 65.12 107 GLU A O 1
ATOM 825 N N . GLN A 1 108 ? -8.313 -5.812 28.968 1.00 68.56 108 GLN A N 1
ATOM 826 C CA . GLN A 1 108 ? -9.164 -6.990 28.851 1.00 68.56 108 GLN A CA 1
ATOM 827 C C . GLN A 1 108 ? -10.086 -6.922 27.634 1.00 68.56 108 GLN A C 1
ATOM 829 O O . GLN A 1 108 ? -10.810 -7.881 27.383 1.00 68.56 108 GLN A O 1
ATOM 834 N N . ILE A 1 109 ? -10.057 -5.832 26.863 1.00 69.31 109 ILE A N 1
ATOM 835 C CA . ILE A 1 109 ? -10.935 -5.608 25.715 1.00 69.31 109 ILE A CA 1
ATOM 836 C C . ILE A 1 109 ? -10.287 -6.135 24.432 1.00 69.31 109 ILE A C 1
ATOM 838 O O . ILE A 1 109 ? -9.258 -5.638 23.973 1.00 69.31 109 ILE A O 1
ATOM 842 N N . LYS A 1 110 ? -10.953 -7.098 23.795 1.00 59.38 110 LYS A N 1
ATOM 843 C CA . LYS A 1 110 ? -10.574 -7.648 22.490 1.00 59.38 110 LYS A CA 1
ATOM 844 C C . LYS A 1 110 ? -11.074 -6.776 21.340 1.00 59.38 110 LYS A C 1
ATOM 846 O O . LYS A 1 110 ? -10.341 -6.515 20.388 1.00 59.38 110 LYS A O 1
ATOM 851 N N . SER A 1 111 ? -12.329 -6.339 21.409 1.00 51.09 111 SER A N 1
ATOM 852 C CA . SER A 1 111 ? -12.936 -5.461 20.406 1.00 51.09 111 SER A CA 1
ATOM 853 C C . SER A 1 111 ? -14.126 -4.706 20.981 1.00 51.09 111 SER A C 1
ATOM 855 O O . SER A 1 111 ? -14.825 -5.207 21.857 1.00 51.09 111 SER A O 1
ATOM 857 N N . ILE A 1 112 ? -14.379 -3.515 20.446 1.00 58.50 112 ILE A N 1
ATOM 858 C CA . ILE A 1 112 ? -15.571 -2.724 20.745 1.00 58.50 112 ILE A CA 1
ATOM 859 C C . ILE A 1 112 ? -16.380 -2.644 19.458 1.00 58.50 112 ILE A C 1
ATOM 861 O O . ILE A 1 112 ? -15.901 -2.136 18.444 1.00 58.50 112 ILE A O 1
ATOM 865 N N . GLU A 1 113 ? -17.592 -3.174 19.501 1.00 53.78 113 GLU A N 1
ATOM 866 C CA . GLU A 1 113 ? -18.598 -2.985 18.471 1.00 53.78 113 GLU A CA 1
ATOM 867 C C . GLU A 1 113 ? -19.536 -1.871 18.928 1.00 53.78 113 GLU A C 1
ATOM 869 O O . GLU A 1 113 ? -20.095 -1.901 20.029 1.00 53.78 113 GLU A O 1
ATOM 874 N N . GLU A 1 114 ? -19.725 -0.864 18.082 1.00 47.44 114 GLU A N 1
ATOM 875 C CA . GLU A 1 114 ? -20.800 0.091 18.304 1.00 47.44 114 GLU A CA 1
ATOM 876 C C . GLU A 1 114 ? -22.111 -0.685 18.195 1.00 47.44 114 GLU A C 1
ATOM 878 O O . GLU A 1 114 ? -22.369 -1.344 17.183 1.00 47.44 114 GLU A O 1
ATOM 883 N N . ALA A 1 115 ? -22.945 -0.634 19.236 1.00 42.31 115 ALA A N 1
ATOM 884 C CA . ALA A 1 115 ? -24.291 -1.153 19.112 1.00 42.31 115 ALA A CA 1
ATOM 885 C C . ALA A 1 115 ? -25.026 -0.215 18.152 1.00 42.31 115 ALA A C 1
ATOM 887 O O . ALA A 1 115 ? -25.622 0.781 18.562 1.00 42.31 115 ALA A O 1
ATOM 888 N N . HIS A 1 116 ? -24.979 -0.524 16.854 1.00 38.19 116 HIS A N 1
ATOM 889 C CA . HIS A 1 116 ? -25.934 0.018 15.914 1.00 38.19 116 HIS A CA 1
ATOM 890 C C . HIS A 1 116 ? -27.301 -0.357 16.473 1.00 38.19 116 HIS A C 1
ATOM 892 O O . HIS A 1 116 ? -27.725 -1.510 16.386 1.00 38.19 116 HIS A O 1
ATOM 898 N N . LYS A 1 117 ? -28.006 0.608 17.070 1.00 36.69 117 LYS A N 1
ATOM 899 C CA . LYS A 1 117 ? -29.453 0.503 17.156 1.00 36.69 117 LYS A CA 1
ATOM 900 C C . LYS A 1 117 ? -29.919 0.472 15.707 1.00 36.69 117 LYS A C 1
ATOM 902 O O . LYS A 1 117 ? -30.113 1.512 15.084 1.00 36.69 117 LYS A O 1
ATOM 907 N N . ALA A 1 118 ? -30.045 -0.733 15.155 1.00 34.53 118 ALA A N 1
ATOM 908 C CA . ALA A 1 118 ? -31.011 -0.990 14.114 1.00 34.53 118 ALA A CA 1
ATOM 909 C C . ALA A 1 118 ? -32.339 -0.610 14.756 1.00 34.53 118 ALA A C 1
ATOM 911 O O . ALA A 1 118 ? -32.908 -1.355 15.551 1.00 34.53 118 ALA A O 1
ATOM 912 N N . ASN A 1 119 ? -32.750 0.633 14.539 1.00 37.06 119 ASN A N 1
ATOM 913 C CA . ASN A 1 119 ? -34.061 1.054 14.949 1.00 37.06 119 ASN A CA 1
ATOM 914 C C . ASN A 1 119 ? -34.993 0.263 14.033 1.00 37.06 119 ASN A C 1
ATOM 916 O O . ASN A 1 119 ? -35.039 0.530 12.835 1.00 37.06 119 ASN A O 1
ATOM 920 N N . SER A 1 120 ? -35.681 -0.750 14.558 1.00 40.50 120 SER A N 1
ATOM 921 C CA . SER A 1 120 ? -36.559 -1.645 13.786 1.00 40.50 120 SER A CA 1
ATOM 922 C C . SER A 1 120 ? -37.745 -0.917 13.118 1.00 40.50 120 SER A C 1
ATOM 924 O O . SER A 1 120 ? -38.617 -1.555 12.539 1.00 40.50 120 SER A O 1
ATOM 926 N N . GLN A 1 121 ? -37.781 0.417 13.215 1.00 43.84 121 GLN A N 1
ATOM 927 C CA . GLN A 1 121 ? -38.756 1.356 12.665 1.00 43.84 121 GLN A CA 1
ATOM 928 C C . GLN A 1 121 ? -38.109 2.483 11.826 1.00 43.84 121 GLN A C 1
ATOM 930 O O . GLN A 1 121 ? -38.813 3.399 11.409 1.00 43.84 121 GLN A O 1
ATOM 935 N N . ALA A 1 122 ? -36.792 2.465 11.578 1.00 44.41 122 ALA A N 1
ATOM 936 C CA . ALA A 1 122 ? -36.145 3.472 10.734 1.00 44.41 122 ALA A CA 1
ATOM 937 C C . ALA A 1 122 ? -36.513 3.273 9.247 1.00 44.41 122 ALA A C 1
ATOM 939 O O . ALA A 1 122 ? -36.514 2.132 8.769 1.00 44.41 122 ALA A O 1
ATOM 940 N N . PRO A 1 123 ? -36.832 4.353 8.508 1.00 45.41 123 PRO A N 1
ATOM 941 C CA . PRO A 1 123 ? -37.225 4.257 7.109 1.00 45.41 123 PRO A CA 1
ATOM 942 C C . PRO A 1 123 ? -36.116 3.621 6.262 1.00 45.41 123 PRO A C 1
ATOM 944 O O . PRO A 1 123 ? -34.923 3.864 6.457 1.00 45.41 123 PRO A O 1
ATOM 947 N N . LEU A 1 124 ? -36.522 2.772 5.316 1.00 46.44 124 LEU A N 1
ATOM 948 C CA . LEU A 1 124 ? -35.620 2.208 4.318 1.00 46.44 124 LEU A CA 1
ATOM 949 C C . LEU A 1 124 ? -35.235 3.312 3.334 1.00 46.44 124 LEU A C 1
ATOM 951 O O . LEU A 1 124 ? -36.096 3.879 2.662 1.00 46.44 124 LEU A O 1
ATOM 955 N N . VAL A 1 125 ? -33.941 3.592 3.222 1.00 51.59 125 VAL A N 1
ATOM 956 C CA . VAL A 1 125 ? -33.415 4.566 2.266 1.00 51.59 125 VAL A CA 1
ATOM 957 C C . VAL A 1 125 ? -32.866 3.823 1.054 1.00 51.59 125 VAL A C 1
ATOM 959 O O . VAL A 1 125 ? -32.074 2.885 1.174 1.00 51.59 125 VAL A O 1
ATOM 962 N N . ALA A 1 126 ? -33.289 4.255 -0.132 1.00 44.47 126 ALA A N 1
ATOM 963 C CA . ALA A 1 126 ? -32.746 3.787 -1.397 1.00 44.47 126 ALA A CA 1
ATOM 964 C C . ALA A 1 126 ? -31.338 4.359 -1.608 1.00 44.47 126 ALA A C 1
ATOM 966 O O . ALA A 1 126 ? -31.175 5.548 -1.883 1.00 44.47 126 ALA A O 1
ATOM 967 N N . LYS A 1 127 ? -30.311 3.510 -1.540 1.00 46.50 127 LYS A N 1
ATOM 968 C CA . LYS A 1 127 ? -28.959 3.847 -1.998 1.00 46.50 127 LYS A CA 1
ATOM 969 C C . LYS A 1 127 ? -28.736 3.307 -3.401 1.00 46.50 127 LYS A C 1
ATOM 971 O O . LYS A 1 127 ? -28.866 2.108 -3.649 1.00 46.50 127 LYS A O 1
ATOM 976 N N . ARG A 1 128 ? -28.355 4.190 -4.324 1.00 41.62 128 ARG A N 1
ATOM 977 C CA . ARG A 1 128 ? -27.877 3.786 -5.650 1.00 41.62 128 ARG A CA 1
ATOM 978 C C . ARG A 1 128 ? -26.440 3.286 -5.545 1.00 41.62 128 ARG A C 1
ATOM 980 O O . ARG A 1 128 ? -25.579 3.978 -5.014 1.00 41.62 128 ARG A O 1
ATOM 987 N N . SER A 1 129 ? -26.200 2.094 -6.073 1.00 45.88 129 SER A N 1
ATOM 988 C CA . SER A 1 129 ? -24.876 1.513 -6.287 1.00 45.88 129 SER A CA 1
ATOM 989 C C . SER A 1 129 ? -24.665 1.241 -7.778 1.00 45.88 129 SER A C 1
ATOM 991 O O . SER A 1 129 ? -25.625 1.250 -8.554 1.00 45.88 129 SER A O 1
ATOM 993 N N . LEU A 1 130 ? -23.426 0.939 -8.174 1.00 31.72 130 LEU A N 1
ATOM 994 C CA . LEU A 1 130 ? -23.087 0.515 -9.541 1.00 31.72 130 LEU A CA 1
ATOM 995 C C . LEU A 1 130 ? -23.864 -0.734 -10.004 1.00 31.72 130 LEU A C 1
ATOM 997 O O . LEU A 1 130 ? -24.000 -0.955 -11.201 1.00 31.72 130 LEU A O 1
ATOM 1001 N N . PHE A 1 131 ? -24.417 -1.514 -9.071 1.00 41.78 131 PHE A N 1
ATOM 1002 C CA . PHE A 1 131 ? -25.175 -2.741 -9.336 1.00 41.78 131 PHE A CA 1
ATOM 1003 C C . PHE A 1 131 ? -26.690 -2.580 -9.116 1.00 41.78 131 PHE A C 1
ATOM 1005 O O . PHE A 1 131 ? -27.414 -3.566 -9.016 1.00 41.78 131 PHE A O 1
ATOM 1012 N N . GLY A 1 132 ? -27.184 -1.340 -9.025 1.00 46.00 132 GLY A N 1
ATOM 1013 C CA . GLY A 1 132 ? -28.603 -1.029 -8.844 1.00 46.00 132 GLY A CA 1
ATOM 1014 C C . GLY A 1 132 ? -28.934 -0.408 -7.487 1.00 46.00 132 GLY A C 1
ATOM 1015 O O . GLY A 1 132 ? -28.054 0.031 -6.739 1.00 46.00 132 GLY A O 1
ATOM 1016 N N . THR A 1 133 ? -30.231 -0.321 -7.186 1.00 48.00 133 THR A N 1
ATOM 1017 C CA . THR A 1 133 ? -30.743 0.335 -5.973 1.00 48.00 133 THR A CA 1
ATOM 1018 C C . THR A 1 133 ? -30.885 -0.676 -4.843 1.00 48.00 133 THR A C 1
ATOM 1020 O O . THR A 1 133 ? -31.632 -1.644 -4.965 1.00 48.00 133 THR A O 1
ATOM 1023 N N . ARG A 1 134 ? -30.181 -0.435 -3.736 1.00 40.28 134 ARG A N 1
ATOM 1024 C CA . ARG A 1 134 ? -30.247 -1.241 -2.516 1.00 40.28 134 ARG A CA 1
ATOM 1025 C C . ARG A 1 134 ? -30.979 -0.455 -1.433 1.00 40.28 134 ARG A C 1
ATOM 1027 O O . ARG A 1 134 ? -30.709 0.726 -1.231 1.00 40.28 134 ARG A O 1
ATOM 1034 N N . TRP A 1 135 ? -31.908 -1.116 -0.757 1.00 44.12 135 TRP A N 1
ATOM 1035 C CA . TRP A 1 135 ? -32.678 -0.542 0.342 1.00 44.12 135 TRP A CA 1
ATOM 1036 C C . TRP A 1 135 ? -31.992 -0.900 1.655 1.00 44.12 135 TRP A C 1
ATOM 1038 O O . TRP A 1 135 ? -31.791 -2.079 1.940 1.00 44.12 135 TRP A O 1
ATOM 1048 N N . GLU A 1 136 ? -31.597 0.104 2.432 1.00 45.66 136 GLU A N 1
ATOM 1049 C CA . GLU A 1 136 ? -30.966 -0.097 3.738 1.00 45.66 136 GLU A CA 1
ATOM 1050 C C . GLU A 1 136 ? -31.724 0.675 4.814 1.00 45.66 136 GLU A C 1
ATOM 1052 O O . GLU A 1 136 ? -32.176 1.796 4.583 1.00 45.66 136 GLU A O 1
ATOM 1057 N N . THR A 1 137 ? -31.861 0.072 5.993 1.00 39.31 137 THR A N 1
ATOM 1058 C CA . THR A 1 137 ? -32.409 0.728 7.183 1.00 39.31 137 THR A CA 1
ATOM 1059 C C . THR A 1 137 ? -31.475 1.860 7.603 1.00 39.31 137 THR A C 1
ATOM 1061 O O . THR A 1 137 ? -30.265 1.646 7.707 1.00 39.31 137 THR A O 1
ATOM 1064 N N . GLU A 1 138 ? -32.014 3.056 7.845 1.00 40.22 138 GLU A N 1
ATOM 1065 C CA . GLU A 1 138 ? -31.229 4.182 8.353 1.00 40.22 138 GLU A CA 1
ATOM 1066 C C . GLU A 1 138 ? -30.691 3.843 9.755 1.00 40.22 138 GLU A C 1
ATOM 1068 O O . GLU A 1 138 ? -31.394 3.923 10.763 1.00 40.22 138 GLU A O 1
ATOM 1073 N N . SER A 1 139 ? -29.436 3.394 9.831 1.00 40.50 139 SER A N 1
ATOM 1074 C CA . SER A 1 139 ? -28.739 3.299 11.105 1.00 40.50 139 SER A CA 1
ATOM 1075 C C . SER A 1 139 ? -28.354 4.714 11.512 1.00 40.50 139 SER A C 1
ATOM 1077 O O . SER A 1 139 ? -27.663 5.417 10.773 1.00 40.50 139 SER A O 1
ATOM 1079 N N . SER A 1 140 ? -28.802 5.149 12.693 1.00 40.03 140 SER A N 1
ATOM 1080 C CA . SER A 1 140 ? -28.241 6.335 13.329 1.00 40.03 140 SER A CA 1
ATOM 1081 C C . SER A 1 140 ? -26.764 6.032 13.569 1.00 40.03 140 SER A C 1
ATOM 1083 O O . SER A 1 140 ? -26.418 5.349 14.536 1.00 40.03 140 SER A O 1
ATOM 1085 N N . GLN A 1 141 ? -25.902 6.430 12.636 1.00 41.75 141 GLN A N 1
ATOM 1086 C CA . GLN A 1 141 ? -24.467 6.283 12.799 1.00 41.75 141 GLN A CA 1
ATOM 1087 C C . GLN A 1 141 ? -24.101 7.041 14.072 1.00 41.75 141 GLN A C 1
ATOM 1089 O O . GLN A 1 141 ? -24.364 8.236 14.202 1.00 41.75 141 GLN A O 1
ATOM 1094 N N . SER A 1 142 ? -23.560 6.326 15.052 1.00 41.28 142 SER A N 1
ATOM 1095 C CA . SER A 1 142 ? -22.829 6.962 16.136 1.00 41.28 142 SER A CA 1
ATOM 1096 C C . SER A 1 142 ? -21.690 7.764 15.508 1.00 41.28 142 SER A C 1
ATOM 1098 O O . SER A 1 142 ? -21.041 7.335 14.551 1.00 41.28 142 SER A O 1
ATOM 1100 N N . ASP A 1 143 ? -21.492 8.976 16.015 1.00 43.47 143 ASP A N 1
ATOM 1101 C CA . ASP A 1 143 ? -20.432 9.880 15.565 1.00 43.47 143 ASP A CA 1
ATOM 1102 C C . ASP A 1 143 ? -19.037 9.435 16.055 1.00 43.47 143 ASP A C 1
ATOM 1104 O O . ASP A 1 143 ? -18.046 10.083 15.715 1.00 43.47 143 ASP A O 1
ATOM 1108 N N . GLU A 1 144 ? -18.949 8.399 16.89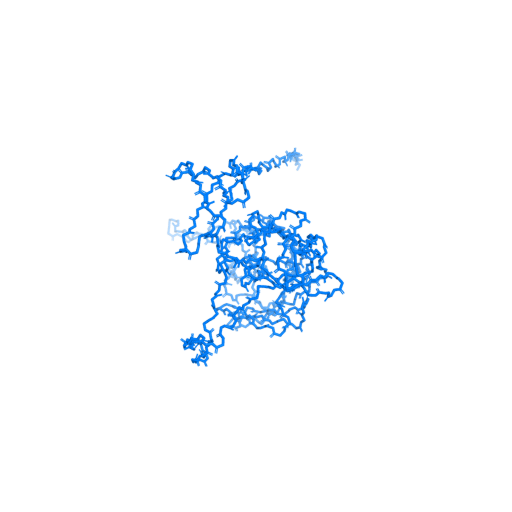3 1.00 46.75 144 GLU A N 1
ATOM 1109 C CA . GLU A 1 144 ? -17.688 7.832 17.390 1.00 46.75 144 GLU A CA 1
ATOM 1110 C C . GLU A 1 144 ? -17.221 6.689 16.484 1.00 46.75 144 GLU A C 1
ATOM 1112 O O . GLU A 1 144 ? -18.002 6.148 15.710 1.00 46.75 144 GLU A O 1
ATOM 1117 N N . TRP A 1 145 ? -15.920 6.425 16.407 1.00 51.12 145 TRP A N 1
ATOM 1118 C CA . TRP A 1 145 ? -15.369 5.364 15.558 1.00 51.12 145 TRP A CA 1
ATOM 1119 C C . TRP A 1 145 ? -13.916 5.067 15.888 1.00 51.12 145 TRP A C 1
ATOM 1121 O O . TRP A 1 145 ? -13.047 5.926 15.806 1.00 51.12 145 TRP A O 1
ATOM 1131 N N . TYR A 1 146 ? -13.622 3.797 16.135 1.00 50.12 146 TYR A N 1
ATOM 1132 C CA . TYR A 1 146 ? -12.262 3.338 16.427 1.00 50.12 146 TYR A CA 1
ATOM 1133 C C . TYR A 1 146 ? -11.434 3.066 15.166 1.00 50.12 146 TYR A C 1
ATOM 1135 O O . TYR A 1 146 ? -10.204 3.079 15.207 1.00 50.12 146 TYR A O 1
ATOM 1143 N N . PHE A 1 147 ? -12.107 2.809 14.042 1.00 56.75 147 PHE A N 1
ATOM 1144 C CA . PHE A 1 147 ? -11.503 2.496 12.751 1.00 56.75 147 PHE A CA 1
ATOM 1145 C C . PHE A 1 147 ? -12.212 3.269 11.644 1.00 56.75 147 PHE A C 1
ATOM 1147 O O . PHE A 1 147 ? -13.441 3.384 11.645 1.00 56.75 147 PHE A O 1
ATOM 1154 N N . SER A 1 148 ? -11.445 3.784 10.686 1.00 55.94 148 SER A N 1
ATOM 1155 C CA . SER A 1 148 ? -11.993 4.199 9.398 1.00 55.94 148 SER A CA 1
ATOM 1156 C C . SER A 1 148 ? -12.701 3.026 8.712 1.00 55.94 148 SER A C 1
ATOM 1158 O O . SER A 1 148 ? -12.399 1.859 8.977 1.00 55.94 148 SER A O 1
ATOM 1160 N N . LYS A 1 149 ? -13.617 3.329 7.782 1.00 67.12 149 LYS A N 1
ATOM 1161 C CA . LYS A 1 149 ? -14.327 2.303 6.992 1.00 67.12 149 LYS A CA 1
ATOM 1162 C C . LYS A 1 149 ? -13.382 1.359 6.248 1.00 67.12 149 LYS A C 1
ATOM 1164 O O . LYS A 1 149 ? -13.735 0.214 5.994 1.00 67.12 149 LYS A O 1
ATOM 1169 N N . GLU A 1 150 ? -12.191 1.844 5.917 1.00 70.38 150 GLU A N 1
ATOM 1170 C CA . GLU A 1 150 ? -11.183 1.098 5.178 1.00 70.38 150 GLU A CA 1
ATOM 1171 C C . GLU A 1 150 ? -9.837 1.176 5.883 1.00 70.38 150 GLU A C 1
ATOM 1173 O O . GLU A 1 150 ? -9.447 2.229 6.389 1.00 70.38 150 GLU A O 1
ATOM 1178 N N . ARG A 1 151 ? -9.107 0.063 5.893 1.00 81.19 151 ARG A N 1
ATOM 1179 C CA . ARG A 1 151 ? -7.685 0.045 6.234 1.00 81.19 151 ARG A CA 1
ATOM 1180 C C . ARG A 1 151 ? -6.890 0.049 4.943 1.00 81.19 151 ARG A C 1
ATOM 1182 O O . ARG A 1 151 ? -7.197 -0.719 4.035 1.00 81.19 151 ARG A O 1
ATOM 1189 N N . LEU A 1 152 ? -5.870 0.895 4.884 1.00 88.12 152 LEU A N 1
ATOM 1190 C CA . LEU A 1 152 ? -5.037 0.996 3.699 1.00 88.12 152 LEU A CA 1
ATOM 1191 C C . LEU A 1 152 ? -4.182 -0.256 3.571 1.00 88.12 152 LEU A C 1
ATOM 1193 O O . LEU A 1 152 ? -3.393 -0.573 4.462 1.00 88.12 152 LEU A O 1
ATOM 1197 N N . MET A 1 153 ? -4.361 -0.971 2.465 1.00 90.94 153 MET A N 1
ATOM 1198 C CA . MET A 1 153 ? -3.465 -2.063 2.110 1.00 90.94 153 MET A CA 1
ATOM 1199 C C . MET A 1 153 ? -2.109 -1.512 1.676 1.00 90.94 153 MET A C 1
ATOM 1201 O O . MET A 1 153 ? -1.096 -2.075 2.063 1.00 90.94 153 MET A O 1
ATOM 1205 N N . ASP A 1 154 ? -2.101 -0.395 0.956 1.00 91.50 154 ASP A N 1
ATOM 1206 C CA . ASP A 1 154 ? -0.913 0.273 0.444 1.00 91.50 154 ASP A CA 1
ATOM 1207 C C . ASP A 1 154 ? -1.091 1.791 0.679 1.00 91.50 154 ASP A C 1
ATOM 1209 O O . ASP A 1 154 ? -2.222 2.290 0.657 1.00 91.50 154 ASP A O 1
ATOM 1213 N N . VAL A 1 155 ? -0.002 2.513 0.944 1.00 91.12 155 VAL A N 1
ATOM 1214 C CA . VAL A 1 155 ? 0.040 3.983 0.919 1.00 91.12 155 VAL A CA 1
ATOM 1215 C C . VAL A 1 155 ? 0.687 4.357 -0.409 1.00 91.12 155 VAL A C 1
ATOM 1217 O O . VAL A 1 155 ? 1.795 3.923 -0.697 1.00 91.12 155 VAL A O 1
ATOM 1220 N N . TRP A 1 156 ? -0.049 5.066 -1.266 1.00 87.19 156 TRP A N 1
ATOM 1221 C CA . TRP A 1 156 ? 0.313 5.250 -2.678 1.00 87.19 156 TRP A CA 1
ATOM 1222 C C . TRP A 1 156 ? 0.534 3.913 -3.405 1.00 87.19 156 TRP A C 1
ATOM 1224 O O . TRP A 1 156 ? -0.437 3.251 -3.770 1.00 87.19 156 TRP A O 1
ATOM 1234 N N . PHE A 1 157 ? 1.788 3.506 -3.600 1.00 88.12 157 PHE A N 1
ATOM 1235 C CA . PHE A 1 157 ? 2.165 2.233 -4.224 1.00 88.12 157 PHE A CA 1
ATOM 1236 C C . PHE A 1 157 ? 2.918 1.298 -3.265 1.00 88.12 157 PHE A C 1
ATOM 1238 O O . PHE A 1 157 ? 3.064 0.099 -3.552 1.00 88.12 157 PHE A O 1
ATOM 1245 N N . ASP A 1 158 ? 3.318 1.819 -2.104 1.00 93.69 158 ASP A N 1
ATOM 1246 C CA . ASP A 1 158 ? 4.114 1.113 -1.118 1.00 93.69 158 ASP A CA 1
ATOM 1247 C C . ASP A 1 158 ? 3.223 0.330 -0.140 1.00 93.69 158 ASP A C 1
ATOM 1249 O O . ASP A 1 158 ? 2.221 0.838 0.376 1.00 93.69 158 ASP A O 1
ATOM 1253 N N . PRO A 1 159 ? 3.545 -0.944 0.128 1.00 95.31 159 PRO A N 1
ATOM 1254 C CA . PRO A 1 159 ? 2.675 -1.806 0.909 1.00 95.31 159 PRO A CA 1
ATOM 1255 C C . PRO A 1 159 ? 2.672 -1.447 2.395 1.00 95.31 159 PRO A C 1
ATOM 1257 O O . PRO A 1 159 ? 3.689 -1.080 2.981 1.00 95.31 159 PRO A O 1
ATOM 1260 N N . THR A 1 160 ? 1.528 -1.649 3.043 1.00 95.62 160 THR A N 1
ATOM 1261 C CA . THR A 1 160 ? 1.419 -1.722 4.505 1.00 95.62 160 THR A CA 1
ATOM 1262 C C . THR A 1 160 ? 1.379 -3.178 4.973 1.00 95.62 160 THR A C 1
ATOM 1264 O O . THR A 1 160 ? 1.195 -4.115 4.184 1.00 95.62 160 THR A O 1
ATOM 1267 N N . GLY A 1 161 ? 1.498 -3.375 6.288 1.00 93.56 161 GLY A N 1
ATOM 1268 C CA . GLY A 1 161 ? 1.325 -4.665 6.955 1.00 93.56 161 GLY A CA 1
ATOM 1269 C C . GLY A 1 161 ? -0.101 -5.232 6.878 1.00 93.56 161 GLY A C 1
ATOM 1270 O O . GLY A 1 161 ? -0.330 -6.374 7.290 1.00 93.56 161 GLY A O 1
ATOM 1271 N N . TYR A 1 162 ? -1.072 -4.465 6.373 1.00 93.31 162 TYR A N 1
ATOM 1272 C CA . TYR A 1 162 ? -2.472 -4.870 6.301 1.00 93.31 162 TYR A CA 1
ATOM 1273 C C . TYR A 1 162 ? -2.847 -5.516 4.972 1.00 93.31 162 TYR A C 1
ATOM 1275 O O . TYR A 1 162 ? -2.318 -5.194 3.907 1.00 93.31 162 TYR A O 1
ATOM 1283 N N . THR A 1 163 ? -3.817 -6.424 5.057 1.00 93.12 163 THR A N 1
ATOM 1284 C CA . THR A 1 163 ? -4.414 -7.115 3.918 1.00 93.12 163 THR A CA 1
ATOM 1285 C C . THR A 1 163 ? -5.922 -6.888 3.852 1.00 93.12 163 THR A C 1
ATOM 1287 O O . THR A 1 163 ? -6.555 -6.511 4.843 1.00 93.12 163 THR A O 1
ATOM 1290 N N . ILE A 1 164 ? -6.490 -7.094 2.664 1.00 90.19 164 ILE A N 1
ATOM 1291 C CA . ILE A 1 164 ? -7.933 -7.093 2.425 1.00 90.19 164 ILE A CA 1
ATOM 1292 C C . ILE A 1 164 ? -8.579 -8.204 3.279 1.00 90.19 164 ILE A C 1
ATOM 1294 O O . ILE A 1 164 ? -8.070 -9.327 3.277 1.00 90.19 164 ILE A O 1
ATOM 1298 N N . PRO A 1 165 ? -9.688 -7.928 3.995 1.00 86.31 165 PRO A N 1
ATOM 1299 C CA . PRO A 1 165 ? -10.393 -8.937 4.785 1.00 86.31 165 PRO A CA 1
ATOM 1300 C C . PRO A 1 165 ? -10.838 -10.150 3.961 1.00 86.31 165 PRO A C 1
ATOM 1302 O O . PRO A 1 165 ? -11.095 -10.038 2.760 1.00 86.31 165 PRO A O 1
ATOM 1305 N N . LYS A 1 166 ? -10.996 -11.307 4.614 1.00 88.81 166 LYS A N 1
ATOM 1306 C CA . LYS A 1 166 ? -11.462 -12.526 3.945 1.00 88.81 166 LYS A CA 1
ATOM 1307 C C . LYS A 1 166 ? -12.779 -12.293 3.196 1.00 88.81 166 LYS A C 1
ATOM 1309 O O . LYS A 1 166 ? -13.726 -11.740 3.749 1.00 88.81 166 LYS A O 1
ATOM 1314 N N . ASN A 1 167 ? -12.853 -12.797 1.965 1.00 87.88 167 ASN A N 1
ATOM 1315 C CA . ASN A 1 167 ? -14.010 -12.701 1.072 1.00 87.88 167 ASN A CA 1
ATOM 1316 C C . ASN A 1 167 ? -14.420 -11.260 0.717 1.00 87.88 167 ASN A C 1
ATOM 1318 O O . ASN A 1 167 ? -15.526 -11.052 0.217 1.00 87.88 167 ASN A O 1
ATOM 1322 N N . ALA A 1 168 ? -13.558 -10.269 0.956 1.00 86.56 168 ALA A N 1
ATOM 1323 C CA . ALA A 1 168 ? -13.785 -8.909 0.498 1.00 86.56 168 ALA A CA 1
ATOM 1324 C C . ALA A 1 168 ? -13.141 -8.693 -0.877 1.00 86.56 168 ALA A C 1
ATOM 1326 O O . ALA A 1 168 ? -11.996 -9.085 -1.123 1.00 86.56 168 ALA A O 1
ATOM 1327 N N . LEU A 1 169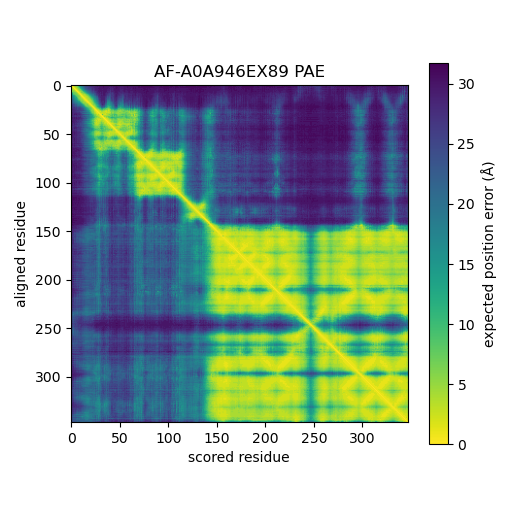 ? -13.900 -8.049 -1.763 1.00 89.12 169 LEU A N 1
ATOM 1328 C CA . LEU A 1 169 ? -13.443 -7.579 -3.062 1.00 89.12 169 LEU A CA 1
ATOM 1329 C C . LEU A 1 169 ? -13.150 -6.082 -2.961 1.00 89.12 169 LEU A C 1
ATOM 1331 O O . LEU A 1 169 ? -14.029 -5.287 -2.635 1.00 89.12 169 LEU A O 1
ATOM 1335 N N . TYR A 1 170 ? -11.917 -5.716 -3.271 1.00 89.38 170 TYR A N 1
ATOM 1336 C CA . TYR A 1 170 ? -11.515 -4.352 -3.557 1.00 89.38 170 TYR A CA 1
ATOM 1337 C C . TYR A 1 170 ? -11.546 -4.135 -5.068 1.00 89.38 170 TYR A C 1
ATOM 1339 O O . TYR A 1 170 ? -11.051 -4.961 -5.839 1.00 89.38 170 TYR A O 1
ATOM 1347 N N . PHE A 1 171 ? -12.105 -3.010 -5.494 1.00 87.12 171 PHE A N 1
ATOM 1348 C CA . PHE A 1 171 ? -12.139 -2.630 -6.896 1.00 87.12 171 PHE A CA 1
ATOM 1349 C C . PHE A 1 171 ? -11.972 -1.119 -7.021 1.00 87.12 171 PHE A C 1
ATOM 1351 O O . PHE A 1 171 ? -12.647 -0.356 -6.330 1.00 87.12 171 PHE A O 1
ATOM 1358 N N . SER A 1 172 ? -11.077 -0.694 -7.905 1.00 86.19 172 SER A N 1
ATOM 1359 C CA . SER A 1 172 ? -10.799 0.704 -8.212 1.00 86.19 172 SER A CA 1
ATOM 1360 C C . SER A 1 172 ? -10.698 0.915 -9.722 1.00 86.19 172 SER A C 1
ATOM 1362 O O . SER A 1 172 ? -10.679 -0.035 -10.509 1.00 86.19 172 SER A O 1
ATOM 1364 N N . GLY A 1 173 ? -10.590 2.179 -10.138 1.00 87.31 173 GLY A N 1
ATOM 1365 C CA . GLY A 1 173 ? -10.399 2.525 -11.546 1.00 87.31 173 GLY A CA 1
ATOM 1366 C C . GLY A 1 173 ? -9.100 1.988 -12.157 1.00 87.31 173 GLY A C 1
ATOM 1367 O O . GLY A 1 173 ? -9.014 1.927 -13.375 1.00 87.31 173 GLY A O 1
ATOM 1368 N N . LEU A 1 174 ? -8.113 1.586 -11.346 1.00 88.38 174 LEU A N 1
ATOM 1369 C CA . LEU A 1 174 ? -6.791 1.159 -11.828 1.00 88.38 174 LEU A CA 1
ATOM 1370 C C . LEU A 1 174 ? -6.398 -0.259 -11.383 1.00 88.38 174 LEU A C 1
ATOM 1372 O O . LEU A 1 174 ? -5.449 -0.844 -11.903 1.00 88.38 174 LEU A O 1
ATOM 1376 N N . SER A 1 175 ? -7.098 -0.835 -10.405 1.00 92.44 175 SER A N 1
ATOM 1377 C CA . SER A 1 175 ? -6.717 -2.112 -9.804 1.00 92.44 175 SER A CA 1
ATOM 1378 C C . SER A 1 175 ? -7.897 -2.840 -9.172 1.00 92.44 175 SER A C 1
ATOM 1380 O O . SER A 1 175 ? -8.928 -2.251 -8.853 1.00 92.44 175 SER A O 1
ATOM 1382 N N . TRP A 1 176 ? -7.736 -4.142 -8.973 1.00 94.19 176 TRP A N 1
ATOM 1383 C CA . TRP A 1 176 ? -8.637 -4.958 -8.169 1.00 94.19 176 TRP A CA 1
ATOM 1384 C C . TRP A 1 176 ? -7.842 -5.755 -7.141 1.00 94.19 176 TRP A C 1
ATOM 1386 O O . TRP A 1 176 ? -6.627 -5.934 -7.253 1.00 94.19 176 TRP A O 1
ATOM 1396 N N . GLY A 1 177 ? -8.535 -6.225 -6.112 1.00 94.88 177 GLY A N 1
ATOM 1397 C CA . GLY A 1 177 ? -7.945 -7.010 -5.046 1.00 94.88 177 GLY A CA 1
ATOM 1398 C C . GLY A 1 177 ? -8.950 -7.930 -4.387 1.00 94.88 177 GLY A C 1
ATOM 1399 O O . GLY A 1 177 ? -10.120 -7.588 -4.261 1.00 94.88 177 GLY A O 1
ATOM 1400 N N . PHE A 1 178 ? -8.498 -9.091 -3.937 1.00 95.94 178 PHE A N 1
ATOM 1401 C CA . PHE A 1 178 ? -9.338 -10.047 -3.235 1.00 95.94 178 PHE A CA 1
ATOM 1402 C C . PHE A 1 178 ? -8.619 -10.616 -2.014 1.00 95.94 178 PHE A C 1
ATOM 1404 O O . PHE A 1 178 ? -7.480 -11.084 -2.107 1.00 95.94 178 PHE A O 1
ATOM 1411 N N . GLY A 1 179 ? -9.292 -10.578 -0.864 1.00 95.31 179 GLY A N 1
ATOM 1412 C CA . GLY A 1 179 ? -8.825 -11.213 0.366 1.00 95.31 179 GLY A CA 1
ATOM 1413 C C . GLY A 1 179 ? -9.203 -12.691 0.387 1.00 95.31 179 GLY A C 1
ATOM 1414 O O . GLY A 1 179 ? -10.351 -13.042 0.655 1.00 95.31 179 GLY A O 1
ATOM 1415 N N . LEU A 1 180 ? -8.238 -13.576 0.133 1.00 91.44 180 LEU A N 1
ATOM 1416 C CA . LEU A 1 180 ? -8.433 -15.029 0.220 1.00 91.44 180 LEU A CA 1
ATOM 1417 C C . LEU A 1 180 ? -8.645 -15.478 1.673 1.00 91.44 180 LEU A C 1
ATOM 1419 O O . LEU A 1 180 ? -9.446 -16.366 1.963 1.00 91.44 180 LEU A O 1
ATOM 1423 N N . THR A 1 181 ? -7.919 -14.853 2.598 1.00 90.19 181 THR A N 1
ATOM 1424 C CA . THR A 1 181 ? -8.050 -15.032 4.050 1.00 90.19 181 THR A CA 1
ATOM 1425 C C . THR A 1 181 ? -7.804 -13.692 4.742 1.00 90.19 181 THR A C 1
ATOM 1427 O O . THR A 1 181 ? -7.346 -12.754 4.101 1.00 90.19 181 THR A O 1
ATOM 1430 N N . ASP A 1 182 ? -7.988 -13.609 6.063 1.00 86.19 182 ASP A N 1
ATOM 1431 C CA . ASP A 1 182 ? -7.675 -12.391 6.837 1.00 86.19 182 ASP A CA 1
ATOM 1432 C C . ASP A 1 182 ? -6.177 -12.035 6.882 1.00 86.19 182 ASP A C 1
ATOM 1434 O O . ASP A 1 182 ? -5.779 -11.076 7.546 1.00 86.19 182 ASP A O 1
ATOM 1438 N N . ARG A 1 183 ? -5.331 -12.848 6.237 1.00 91.56 183 ARG A N 1
ATOM 1439 C CA . ARG A 1 183 ? -3.885 -12.644 6.135 1.00 91.56 183 ARG A CA 1
ATOM 1440 C C . ARG A 1 183 ? -3.357 -12.729 4.716 1.00 91.56 183 ARG A C 1
ATOM 1442 O O . ARG A 1 183 ? -2.202 -12.391 4.523 1.00 91.56 183 ARG A O 1
ATOM 1449 N N . VAL A 1 184 ? -4.128 -13.210 3.747 1.00 95.50 184 VAL A N 1
ATOM 1450 C CA . VAL A 1 184 ? -3.642 -13.469 2.387 1.00 95.50 184 VAL A CA 1
ATOM 1451 C C . VAL A 1 184 ? -4.536 -12.733 1.415 1.00 95.50 184 VAL A C 1
ATOM 1453 O O . VAL A 1 184 ? -5.735 -13.002 1.358 1.00 95.50 184 VAL A O 1
ATOM 1456 N N . GLN A 1 185 ? -3.935 -11.855 0.622 1.00 96.44 185 GLN A N 1
ATOM 1457 C CA . GLN A 1 185 ? -4.606 -11.166 -0.469 1.00 96.44 185 GLN A CA 1
ATOM 1458 C C . GLN A 1 185 ? -3.875 -11.381 -1.788 1.00 96.44 185 GLN A C 1
ATOM 1460 O O . GLN A 1 185 ? -2.671 -11.649 -1.823 1.00 96.44 185 GLN A O 1
ATOM 1465 N N . ILE A 1 186 ? -4.611 -11.167 -2.867 1.00 97.50 186 ILE A N 1
ATOM 1466 C CA . ILE A 1 186 ? -4.077 -11.031 -4.215 1.00 97.50 186 ILE A CA 1
ATOM 1467 C C . ILE A 1 186 ? -4.616 -9.727 -4.784 1.00 97.50 186 ILE A C 1
ATOM 1469 O O . ILE A 1 186 ? -5.816 -9.475 -4.692 1.00 97.50 186 ILE A O 1
ATOM 1473 N N . THR A 1 187 ? -3.747 -8.902 -5.361 1.00 96.81 187 THR A N 1
ATOM 1474 C CA . THR A 1 187 ? -4.154 -7.707 -6.107 1.00 96.81 187 THR A CA 1
ATOM 1475 C C . THR A 1 187 ? -3.562 -7.711 -7.509 1.00 96.81 187 THR A C 1
ATOM 1477 O O . THR A 1 187 ? -2.643 -8.473 -7.807 1.00 96.81 187 THR A O 1
ATOM 1480 N N . SER A 1 188 ? -4.125 -6.896 -8.393 1.00 96.19 188 SER A N 1
ATOM 1481 C CA . SER A 1 188 ? -3.607 -6.702 -9.743 1.00 96.19 188 SER A CA 1
ATOM 1482 C C . SER A 1 188 ? -4.027 -5.345 -10.307 1.00 96.19 188 SER A C 1
ATOM 1484 O O . SER A 1 188 ? -5.120 -4.848 -10.021 1.00 96.19 188 SER A O 1
ATOM 1486 N N . LYS A 1 189 ? -3.155 -4.745 -11.116 1.00 93.81 189 LYS A N 1
ATOM 1487 C CA . LYS A 1 189 ? -3.388 -3.527 -11.895 1.00 93.81 189 LYS A CA 1
ATOM 1488 C C . LYS A 1 189 ? -3.995 -3.912 -13.242 1.00 93.81 189 LYS A C 1
ATOM 1490 O O . LYS A 1 189 ? -3.272 -4.227 -14.185 1.00 93.81 189 LYS A O 1
ATOM 1495 N N . TRP A 1 190 ? -5.323 -3.913 -13.340 1.00 93.00 190 TRP A N 1
ATOM 1496 C CA . TRP A 1 190 ? -6.009 -4.365 -14.557 1.00 93.00 190 TRP A CA 1
ATOM 1497 C C . TRP A 1 190 ? -5.829 -3.423 -15.744 1.00 93.00 190 TRP A C 1
ATOM 1499 O O . TRP A 1 190 ? -5.938 -3.860 -16.885 1.00 93.00 190 TRP A O 1
ATOM 1509 N N . THR A 1 191 ? -5.517 -2.148 -15.505 1.00 90.06 191 THR A N 1
ATOM 1510 C CA . THR A 1 191 ? -5.217 -1.213 -16.592 1.00 90.06 191 THR A CA 1
ATOM 1511 C C . THR A 1 191 ? -3.992 -1.653 -17.381 1.00 90.06 191 THR A C 1
ATOM 1513 O O . THR A 1 191 ? -4.002 -1.571 -18.600 1.00 90.06 191 THR A O 1
ATOM 1516 N N . ASN A 1 192 ? -2.980 -2.229 -16.731 1.00 90.62 192 ASN A N 1
ATOM 1517 C CA . ASN A 1 192 ? -1.782 -2.729 -17.411 1.00 90.62 192 ASN A CA 1
ATOM 1518 C C . ASN A 1 192 ? -2.088 -3.853 -18.420 1.00 90.62 192 ASN A C 1
ATOM 1520 O O . ASN A 1 192 ? -1.322 -4.065 -19.359 1.00 90.62 192 ASN A O 1
ATOM 1524 N N . TYR A 1 193 ? -3.234 -4.531 -18.295 1.00 92.50 193 TYR A N 1
ATOM 1525 C CA . TYR A 1 193 ? -3.629 -5.586 -19.228 1.00 92.50 193 TYR A CA 1
ATOM 1526 C C . TYR A 1 193 ? -3.837 -5.051 -20.652 1.00 92.50 193 TYR A C 1
ATOM 1528 O O . TYR A 1 193 ? -3.627 -5.794 -21.609 1.00 92.50 193 TYR A O 1
ATOM 1536 N N . PHE A 1 194 ? -4.195 -3.768 -20.812 1.00 90.94 194 PHE A N 1
ATOM 1537 C CA . PHE A 1 194 ? -4.303 -3.127 -22.131 1.00 90.94 194 PHE A CA 1
ATOM 1538 C C . PHE A 1 194 ? -2.959 -3.051 -22.869 1.00 90.94 194 PHE A C 1
ATOM 1540 O O . PHE A 1 194 ? -2.944 -2.986 -24.095 1.00 90.94 194 PHE A O 1
ATOM 1547 N N . TRP A 1 195 ? -1.847 -3.148 -22.136 1.00 88.00 195 TRP A N 1
ATOM 1548 C CA . TRP A 1 195 ? -0.484 -3.218 -22.665 1.00 88.00 195 TRP A CA 1
ATOM 1549 C C . TRP A 1 195 ? 0.110 -4.629 -22.573 1.00 88.00 195 TRP A C 1
ATOM 1551 O O . TRP A 1 195 ? 1.322 -4.801 -22.630 1.00 88.00 195 TRP A O 1
ATOM 1561 N N . GLN A 1 196 ? -0.738 -5.658 -22.439 1.00 90.94 196 GLN A N 1
ATOM 1562 C CA . GLN A 1 196 ? -0.326 -7.067 -22.354 1.00 90.94 196 GLN A CA 1
ATOM 1563 C C . GLN A 1 196 ? 0.564 -7.390 -21.136 1.00 90.94 196 GLN A C 1
ATOM 1565 O O . GLN A 1 196 ? 1.188 -8.452 -21.082 1.00 90.94 196 GLN A O 1
ATOM 1570 N N . ASP A 1 197 ? 0.603 -6.505 -20.137 1.00 93.44 197 ASP A N 1
ATOM 1571 C CA . ASP A 1 197 ? 1.246 -6.759 -18.853 1.00 93.44 197 ASP A CA 1
ATOM 1572 C C . ASP A 1 197 ? 0.227 -7.366 -17.884 1.00 93.44 197 ASP A C 1
ATOM 1574 O O . ASP A 1 197 ? -0.467 -6.675 -17.128 1.00 93.44 197 ASP A O 1
ATOM 1578 N N . PHE A 1 198 ? 0.129 -8.694 -17.926 1.00 94.81 198 PHE A N 1
ATOM 1579 C CA . PHE A 1 198 ? -0.541 -9.434 -16.876 1.00 94.81 198 PHE A CA 1
ATOM 1580 C C . PHE A 1 198 ? 0.329 -9.403 -15.623 1.00 94.81 198 PHE A C 1
ATOM 1582 O O . PHE A 1 198 ? 1.432 -9.947 -15.588 1.00 94.81 198 PHE A O 1
ATOM 1589 N N . ASN A 1 199 ? -0.202 -8.791 -14.574 1.00 95.62 199 ASN A N 1
ATOM 1590 C CA . ASN A 1 199 ? 0.506 -8.632 -13.318 1.00 95.62 199 ASN A CA 1
ATOM 1591 C C . ASN A 1 199 ? -0.291 -9.203 -12.152 1.00 95.62 199 ASN A C 1
ATOM 1593 O O . ASN A 1 199 ? -1.524 -9.203 -12.155 1.00 95.62 199 ASN A O 1
ATOM 1597 N N .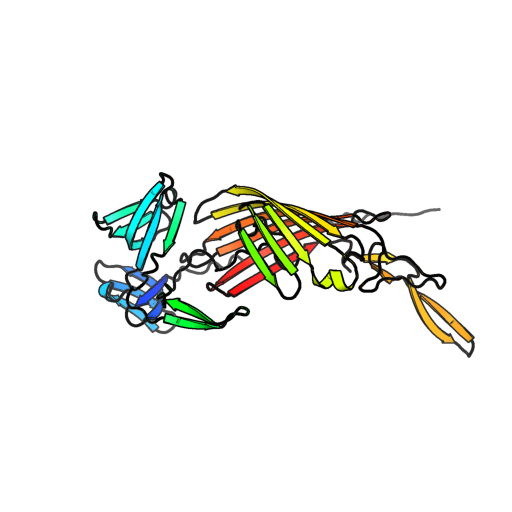 LEU A 1 200 ? 0.412 -9.697 -11.141 1.00 97.25 200 LEU A N 1
ATOM 1598 C CA . LEU A 1 200 ? -0.199 -10.270 -9.950 1.00 97.25 200 LEU A CA 1
ATOM 1599 C C . LEU A 1 200 ? 0.632 -9.941 -8.719 1.00 97.25 200 LEU A C 1
ATOM 1601 O O . LEU A 1 200 ? 1.839 -10.178 -8.692 1.00 97.25 200 LEU A O 1
ATOM 1605 N N . ARG A 1 201 ? -0.028 -9.442 -7.676 1.00 97.62 201 ARG A N 1
ATOM 1606 C CA . ARG A 1 201 ? 0.606 -9.016 -6.430 1.00 97.62 201 ARG A CA 1
ATOM 1607 C C . ARG A 1 201 ? 0.060 -9.797 -5.230 1.00 97.62 201 ARG A C 1
ATOM 1609 O O . ARG A 1 201 ? -0.843 -9.315 -4.536 1.00 97.62 201 ARG A O 1
ATOM 1616 N N . PRO A 1 202 ? 0.538 -11.029 -4.976 1.00 97.88 202 PRO A N 1
ATOM 1617 C CA . PRO A 1 202 ? 0.236 -11.728 -3.734 1.00 97.88 202 PRO A CA 1
ATOM 1618 C C . PRO A 1 202 ? 0.915 -11.044 -2.540 1.00 97.88 202 PRO A C 1
ATOM 1620 O O . PRO A 1 202 ? 2.102 -10.715 -2.574 1.00 97.88 202 PRO A O 1
ATOM 1623 N N . LYS 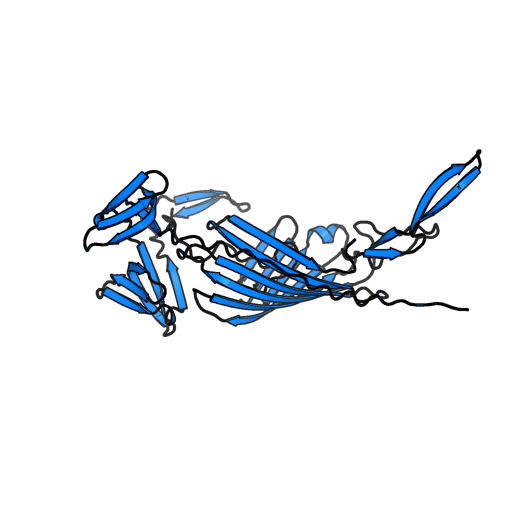A 1 203 ? 0.166 -10.874 -1.447 1.00 98.06 203 LYS A N 1
ATOM 1624 C CA . LYS A 1 203 ? 0.676 -10.343 -0.176 1.00 98.06 203 LYS A CA 1
ATOM 1625 C C . LYS A 1 203 ? 0.138 -11.155 0.995 1.00 98.06 203 LYS A C 1
ATOM 1627 O O . LYS A 1 203 ? -1.055 -11.458 1.049 1.00 98.06 203 LYS A O 1
ATOM 1632 N N . ILE A 1 204 ? 1.019 -11.472 1.942 1.00 97.12 204 ILE A N 1
ATOM 1633 C CA . ILE A 1 204 ? 0.694 -12.181 3.177 1.00 97.12 204 ILE A CA 1
ATOM 1634 C C . ILE A 1 204 ? 1.092 -11.360 4.406 1.00 97.12 204 ILE A C 1
ATOM 1636 O O . ILE A 1 204 ? 2.251 -10.990 4.573 1.00 97.12 204 ILE A O 1
ATOM 1640 N N . THR A 1 205 ? 0.140 -11.111 5.304 1.00 96.81 205 THR A N 1
ATOM 1641 C CA . THR A 1 205 ? 0.407 -10.626 6.661 1.00 96.81 205 THR A CA 1
ATOM 1642 C C . THR A 1 205 ? 0.927 -11.796 7.501 1.00 96.81 205 THR A C 1
ATOM 1644 O O . THR A 1 205 ? 0.164 -12.675 7.903 1.00 96.81 205 THR A O 1
ATOM 1647 N N . VAL A 1 206 ? 2.232 -11.811 7.769 1.00 93.00 206 VAL A N 1
ATOM 1648 C CA . VAL A 1 206 ? 2.927 -12.868 8.522 1.00 93.00 206 VAL A CA 1
ATOM 1649 C C . VAL A 1 206 ? 2.541 -12.825 9.998 1.00 93.00 206 VAL A C 1
ATOM 1651 O O . VAL A 1 206 ? 2.231 -13.859 10.591 1.00 93.00 206 VAL A O 1
ATOM 1654 N N . PHE A 1 207 ? 2.501 -11.629 10.588 1.00 86.75 207 PHE A N 1
ATOM 1655 C CA . PHE A 1 207 ? 1.999 -11.448 11.943 1.00 86.75 207 PHE A CA 1
ATOM 1656 C C . PHE A 1 207 ? 1.150 -10.193 12.064 1.00 86.75 207 PHE A C 1
ATOM 1658 O O . PHE A 1 207 ? 1.361 -9.195 11.380 1.00 86.75 207 PHE A O 1
ATOM 1665 N N . LYS A 1 208 ? 0.182 -10.265 12.971 1.00 87.38 208 LYS A N 1
ATOM 1666 C CA . LYS A 1 208 ? -0.670 -9.156 13.378 1.00 87.38 208 LYS A CA 1
ATOM 1667 C C . LYS A 1 208 ? -0.961 -9.340 14.858 1.00 87.38 208 LYS A C 1
ATOM 1669 O O . LYS A 1 208 ? -1.504 -10.374 15.238 1.00 87.38 208 LYS A O 1
ATOM 1674 N N . SER A 1 209 ? -0.564 -8.376 15.673 1.00 74.50 209 SER A N 1
ATOM 1675 C CA . SER A 1 209 ? -0.688 -8.431 17.130 1.00 74.50 209 SER A CA 1
ATOM 1676 C C . SER A 1 209 ? -1.099 -7.069 17.676 1.00 74.50 209 SER A C 1
ATOM 1678 O O . SER A 1 209 ? -0.937 -6.057 16.997 1.00 74.50 209 SER A O 1
ATOM 1680 N N . GLY A 1 210 ? -1.652 -7.041 18.882 1.00 68.06 210 GLY A N 1
ATOM 1681 C CA . GLY A 1 210 ? -2.057 -5.818 19.568 1.00 68.06 210 GLY A CA 1
ATOM 1682 C C . GLY A 1 210 ? -3.547 -5.744 19.885 1.00 68.06 210 GLY A C 1
ATOM 1683 O O . GLY A 1 210 ? -4.325 -6.628 19.525 1.00 68.06 210 GLY A O 1
ATOM 1684 N N . ASN A 1 211 ? -3.913 -4.682 20.592 1.00 66.12 211 ASN A N 1
ATOM 1685 C CA . ASN A 1 211 ? -5.237 -4.420 21.143 1.00 66.12 211 ASN A CA 1
ATOM 1686 C C . ASN A 1 211 ? -5.906 -3.232 20.417 1.00 66.12 211 ASN A C 1
ATOM 1688 O O . ASN A 1 211 ? -5.461 -2.782 19.355 1.00 66.12 211 ASN A O 1
ATOM 1692 N N . VAL A 1 212 ? -7.011 -2.729 20.974 1.00 64.12 212 VAL A N 1
ATOM 1693 C CA . VAL A 1 212 ? -7.720 -1.562 20.424 1.00 64.12 212 VAL A CA 1
ATOM 1694 C C . VAL A 1 212 ? -6.844 -0.305 20.451 1.00 64.12 212 VAL A C 1
ATOM 1696 O O . VAL A 1 212 ? -6.961 0.530 19.559 1.00 64.12 212 VAL A O 1
ATOM 1699 N N . GLU A 1 213 ? -5.923 -0.168 21.398 1.00 62.12 213 GLU A N 1
ATOM 1700 C CA . GLU A 1 213 ? -5.073 1.019 21.524 1.00 62.12 213 GLU A CA 1
ATOM 1701 C C . GLU A 1 213 ? -3.907 1.006 20.543 1.00 62.12 213 GLU A C 1
ATOM 1703 O O . GLU A 1 213 ? -3.639 2.006 19.881 1.00 62.12 213 GLU A O 1
ATOM 1708 N N . SER A 1 214 ? -3.234 -0.133 20.411 1.00 75.50 214 SER A N 1
ATOM 1709 C CA . SER A 1 214 ? -2.029 -0.281 19.608 1.00 75.50 214 SER A CA 1
ATOM 1710 C C . SER A 1 214 ? -2.015 -1.621 18.894 1.00 75.50 214 SER A C 1
ATOM 1712 O O . SER A 1 214 ? -2.237 -2.668 19.497 1.00 75.50 214 SER A O 1
ATOM 1714 N N . GLN A 1 215 ? -1.721 -1.589 17.600 1.00 82.19 215 GLN A N 1
ATOM 1715 C CA . GLN A 1 215 ? -1.617 -2.762 16.753 1.00 82.19 215 GLN A CA 1
ATOM 1716 C C . GLN A 1 215 ? -0.354 -2.700 15.906 1.00 82.19 215 GLN A C 1
ATOM 1718 O O . GLN A 1 215 ? -0.021 -1.662 15.343 1.00 82.19 215 GLN A O 1
ATOM 1723 N N . SER A 1 216 ? 0.315 -3.838 15.777 1.00 88.25 216 SER A N 1
ATOM 1724 C CA . SER A 1 216 ? 1.405 -4.052 14.841 1.00 88.25 216 SER A CA 1
ATOM 1725 C C . SER A 1 216 ? 1.020 -5.106 13.808 1.00 88.25 216 SER A C 1
ATOM 1727 O O . SER A 1 216 ? 0.293 -6.062 14.099 1.00 88.25 216 SER A O 1
ATOM 1729 N N . ALA A 1 217 ? 1.487 -4.927 12.578 1.00 92.38 217 ALA A N 1
ATOM 1730 C CA . ALA A 1 217 ? 1.309 -5.887 11.504 1.00 92.38 217 ALA A CA 1
ATOM 1731 C C . ALA A 1 217 ? 2.548 -5.916 10.612 1.00 92.38 217 ALA A C 1
ATOM 1733 O O . ALA A 1 217 ? 3.068 -4.870 10.238 1.00 92.38 217 ALA A O 1
ATOM 1734 N N . PHE A 1 218 ? 2.992 -7.111 10.245 1.00 96.38 218 PHE A N 1
ATOM 1735 C CA . PHE A 1 218 ? 4.070 -7.315 9.287 1.00 96.38 218 PHE A CA 1
ATOM 1736 C C . PHE A 1 218 ? 3.554 -8.107 8.103 1.00 96.38 218 PHE A C 1
ATOM 1738 O O . PHE A 1 218 ? 2.925 -9.154 8.285 1.00 96.38 218 PHE A O 1
ATOM 1745 N N . ALA A 1 219 ? 3.844 -7.624 6.903 1.00 97.62 219 ALA A N 1
ATOM 1746 C CA . ALA A 1 219 ? 3.513 -8.300 5.668 1.00 97.62 219 ALA A CA 1
ATOM 1747 C C . ALA A 1 219 ? 4.731 -8.435 4.764 1.00 97.62 219 ALA A C 1
ATOM 1749 O O . ALA A 1 219 ? 5.611 -7.579 4.745 1.00 97.62 219 ALA A O 1
ATOM 1750 N N . ILE A 1 220 ? 4.726 -9.509 3.987 1.00 98.44 220 ILE A N 1
ATOM 1751 C CA . ILE A 1 220 ? 5.640 -9.729 2.873 1.00 98.44 220 ILE A CA 1
ATOM 1752 C C . ILE A 1 220 ? 4.820 -10.030 1.627 1.00 98.44 220 ILE A C 1
ATOM 1754 O O . ILE A 1 220 ? 3.687 -10.516 1.710 1.00 98.44 220 ILE A O 1
ATOM 1758 N N . GLY A 1 221 ? 5.383 -9.769 0.463 1.00 98.12 221 GLY A N 1
ATOM 1759 C CA . GLY A 1 221 ? 4.742 -10.131 -0.784 1.00 98.12 221 GLY A CA 1
ATOM 1760 C C . GLY A 1 221 ? 5.655 -9.934 -1.971 1.00 98.12 221 GLY A C 1
ATOM 1761 O O . GLY A 1 221 ? 6.830 -9.591 -1.836 1.00 98.12 221 GLY A O 1
ATOM 1762 N N . GLY A 1 222 ? 5.080 -10.180 -3.138 1.00 97.75 222 GLY A N 1
ATOM 1763 C CA . GLY A 1 222 ? 5.737 -9.913 -4.399 1.00 97.75 222 GLY A CA 1
ATOM 1764 C C . GLY A 1 222 ? 4.758 -9.334 -5.398 1.00 97.75 222 GLY A C 1
ATOM 1765 O O . GLY A 1 222 ? 3.548 -9.463 -5.231 1.00 97.75 222 GLY A O 1
ATOM 1766 N N . HIS A 1 223 ? 5.284 -8.682 -6.420 1.00 97.56 223 HIS A N 1
ATOM 1767 C CA . HIS A 1 223 ? 4.538 -8.182 -7.559 1.00 97.56 223 HIS A CA 1
ATOM 1768 C C . HIS A 1 223 ? 5.196 -8.732 -8.812 1.00 97.56 223 HIS A C 1
ATOM 1770 O O . HIS A 1 223 ? 6.369 -8.481 -9.048 1.00 97.56 223 HIS A O 1
ATOM 1776 N N . LEU A 1 224 ? 4.473 -9.544 -9.565 1.00 97.62 224 LEU A N 1
ATOM 1777 C CA . LEU A 1 224 ? 4.973 -10.176 -10.775 1.00 97.62 224 LEU A CA 1
ATOM 1778 C C . LEU A 1 224 ? 4.357 -9.478 -11.973 1.00 97.62 224 LEU A C 1
ATOM 1780 O O . LEU A 1 224 ? 3.161 -9.202 -11.942 1.00 97.62 224 LEU A O 1
ATOM 1784 N N . HIS A 1 225 ? 5.155 -9.256 -13.005 1.00 96.69 225 HIS A N 1
ATOM 1785 C CA . HIS A 1 225 ? 4.756 -8.625 -14.254 1.00 96.69 225 HIS A CA 1
ATOM 1786 C C . HIS A 1 225 ? 5.233 -9.485 -15.417 1.00 96.69 225 HIS A C 1
ATOM 1788 O O . HIS A 1 225 ? 6.391 -9.904 -15.451 1.00 96.69 225 HIS A O 1
ATOM 1794 N N . THR A 1 226 ? 4.354 -9.777 -16.375 1.00 95.56 226 THR A N 1
ATOM 1795 C CA . THR A 1 226 ? 4.749 -10.556 -17.558 1.00 95.56 226 THR A CA 1
ATOM 1796 C C . THR A 1 226 ? 5.526 -9.731 -18.569 1.00 95.56 226 THR A C 1
ATOM 1798 O O . THR A 1 226 ? 6.276 -10.312 -19.351 1.00 95.56 226 THR A O 1
ATOM 1801 N N . ARG A 1 227 ? 5.298 -8.413 -18.593 1.00 93.31 227 ARG A N 1
ATOM 1802 C CA . ARG A 1 227 ? 5.847 -7.451 -19.559 1.00 93.31 227 ARG A CA 1
ATOM 1803 C C . ARG A 1 227 ? 5.923 -6.059 -18.919 1.00 93.31 227 ARG A C 1
ATOM 1805 O O . ARG A 1 227 ? 5.604 -5.896 -17.743 1.00 93.31 227 ARG A O 1
ATOM 1812 N N . GLY A 1 228 ? 6.292 -5.048 -19.697 1.00 91.00 228 GLY A N 1
ATOM 1813 C CA . GLY A 1 228 ? 6.406 -3.682 -19.203 1.00 91.00 228 GLY A CA 1
ATOM 1814 C C . GLY A 1 228 ? 7.786 -3.402 -18.613 1.00 91.00 228 GLY A C 1
ATOM 1815 O O . GLY A 1 228 ? 8.525 -4.320 -18.258 1.00 91.00 228 GLY A O 1
ATOM 1816 N N . LEU A 1 229 ? 8.108 -2.123 -18.453 1.00 92.19 229 LEU A N 1
ATOM 1817 C CA . LEU A 1 229 ? 9.269 -1.675 -17.692 1.00 92.19 229 LEU A CA 1
ATOM 1818 C C . LEU A 1 229 ? 8.834 -1.214 -16.293 1.00 92.19 229 LEU A C 1
ATOM 1820 O O . LEU A 1 229 ? 7.818 -0.518 -16.178 1.00 92.19 229 LEU A O 1
ATOM 1824 N N . PRO A 1 230 ? 9.587 -1.546 -15.231 1.00 92.31 230 PRO A N 1
ATOM 1825 C CA . PRO A 1 230 ? 9.323 -1.023 -13.897 1.00 92.31 230 PRO A CA 1
ATOM 1826 C C . PRO A 1 230 ? 9.469 0.505 -13.856 1.00 92.31 230 PRO A C 1
ATOM 1828 O O . PRO A 1 230 ? 10.186 1.102 -14.660 1.00 92.31 230 PRO A O 1
ATOM 1831 N N . ASP A 1 231 ? 8.839 1.143 -12.868 1.00 89.00 231 ASP A N 1
ATOM 1832 C CA . ASP A 1 231 ? 8.988 2.581 -12.592 1.00 89.00 231 ASP A CA 1
ATOM 1833 C C . ASP A 1 231 ? 10.321 2.867 -11.865 1.00 89.00 231 ASP A C 1
ATOM 1835 O O . ASP A 1 231 ? 10.356 3.413 -10.764 1.00 89.00 231 ASP A O 1
ATOM 1839 N N . LYS A 1 232 ? 11.426 2.420 -12.467 1.00 91.88 232 LYS A N 1
ATOM 1840 C CA . LYS A 1 232 ? 12.810 2.549 -11.997 1.00 91.88 232 LYS A CA 1
ATOM 1841 C C . LYS A 1 232 ? 13.660 3.081 -13.140 1.00 91.88 232 LYS A C 1
ATOM 1843 O O . LYS A 1 232 ? 13.385 2.749 -14.288 1.00 91.88 232 LYS A O 1
ATOM 1848 N N . TYR A 1 233 ? 14.696 3.853 -12.839 1.00 91.56 233 TYR A N 1
ATOM 1849 C CA . TYR A 1 233 ? 15.538 4.520 -13.826 1.00 91.56 233 TYR A CA 1
ATOM 1850 C C . TYR A 1 233 ? 17.021 4.278 -13.557 1.00 91.56 233 TYR A C 1
ATOM 1852 O O . TYR A 1 233 ? 17.447 4.124 -12.415 1.00 91.56 233 TYR A O 1
ATOM 1860 N N . LYS A 1 234 ? 17.808 4.269 -14.630 1.00 89.94 234 LYS A N 1
ATOM 1861 C CA . LYS A 1 234 ? 19.270 4.233 -14.606 1.00 89.94 234 LYS A CA 1
ATOM 1862 C C . LYS A 1 234 ? 19.824 5.340 -15.493 1.00 89.94 234 LYS A C 1
ATOM 1864 O O . LYS A 1 234 ? 19.232 5.670 -16.521 1.00 89.94 234 LYS A O 1
ATOM 1869 N N . LEU A 1 235 ? 20.961 5.895 -15.094 1.00 87.88 235 LEU A N 1
ATOM 1870 C CA . LEU A 1 235 ? 21.686 6.866 -15.901 1.00 87.88 235 LEU A CA 1
ATOM 1871 C C . LEU A 1 235 ? 22.526 6.117 -16.938 1.00 87.88 235 LEU A C 1
ATOM 1873 O O . LEU A 1 235 ? 23.328 5.252 -16.582 1.00 87.88 235 LEU A O 1
ATOM 1877 N N . ILE A 1 236 ? 22.339 6.446 -18.210 1.00 85.19 236 ILE A N 1
ATOM 1878 C CA . ILE A 1 236 ? 23.141 5.919 -19.310 1.00 85.19 236 ILE A CA 1
ATOM 1879 C C . ILE A 1 236 ? 23.858 7.073 -19.999 1.00 85.19 236 ILE A C 1
ATOM 1881 O O . ILE A 1 236 ? 23.253 8.104 -20.290 1.00 85.19 236 ILE A O 1
ATOM 1885 N N . ALA A 1 237 ? 25.140 6.864 -20.296 1.00 80.50 237 ALA A N 1
ATOM 1886 C CA . ALA A 1 237 ? 25.917 7.810 -21.077 1.00 80.50 237 ALA A CA 1
ATOM 1887 C C . ALA A 1 237 ? 25.463 7.832 -22.542 1.00 80.50 237 ALA A C 1
ATOM 1889 O O . ALA A 1 237 ? 25.290 6.769 -23.141 1.00 80.50 237 ALA A O 1
ATOM 1890 N N . ASN A 1 238 ? 25.335 9.027 -23.126 1.00 75.56 238 ASN A N 1
ATOM 1891 C CA . ASN A 1 238 ? 24.897 9.231 -24.516 1.00 75.56 238 ASN A CA 1
ATOM 1892 C C . ASN A 1 238 ? 23.491 8.673 -24.828 1.00 75.56 238 ASN A C 1
ATOM 1894 O O . ASN A 1 238 ? 23.259 8.161 -25.922 1.00 75.56 238 ASN A O 1
ATOM 1898 N N . ALA A 1 239 ? 22.568 8.720 -23.864 1.00 72.12 239 ALA A N 1
ATOM 1899 C CA . ALA A 1 239 ? 21.213 8.189 -24.025 1.00 72.12 239 ALA A CA 1
ATOM 1900 C C . ALA A 1 239 ? 20.244 9.162 -24.711 1.00 72.12 239 ALA A C 1
ATOM 1902 O O . ALA A 1 239 ? 19.225 8.720 -25.240 1.00 72.12 239 ALA A O 1
ATOM 1903 N N . SER A 1 240 ? 20.535 10.465 -24.700 1.00 67.88 240 SER A N 1
ATOM 1904 C CA . SER A 1 240 ? 19.772 11.474 -25.435 1.00 67.88 240 SER A CA 1
ATOM 1905 C C . SER A 1 240 ? 20.566 11.978 -26.635 1.00 67.88 240 SER A C 1
ATOM 1907 O O . SER A 1 240 ? 21.777 12.200 -26.563 1.00 67.88 240 SER A O 1
ATOM 1909 N N . LYS A 1 241 ? 19.857 12.153 -27.750 1.00 69.50 241 LYS A N 1
ATOM 1910 C CA . LYS A 1 241 ? 20.378 12.675 -29.010 1.00 69.50 241 LYS A CA 1
ATOM 1911 C C . LYS A 1 241 ? 19.703 14.012 -29.270 1.00 69.50 241 LYS A C 1
ATOM 1913 O O . LYS A 1 241 ? 18.495 14.050 -29.490 1.00 69.50 241 LYS A O 1
ATOM 1918 N N . ASP A 1 242 ? 20.471 15.092 -29.222 1.00 64.69 242 ASP A N 1
ATOM 1919 C CA . ASP A 1 242 ? 19.964 16.419 -29.563 1.00 64.69 242 ASP A CA 1
ATOM 1920 C C . ASP A 1 242 ? 20.353 16.775 -31.002 1.00 64.69 242 ASP A C 1
ATOM 1922 O O . ASP A 1 242 ? 21.472 16.496 -31.457 1.00 64.69 242 ASP A O 1
ATOM 1926 N N . TYR A 1 243 ? 19.392 17.331 -31.741 1.00 62.59 243 TYR A N 1
ATOM 1927 C CA . TYR A 1 243 ? 19.546 17.660 -33.154 1.00 62.59 243 TYR A CA 1
ATOM 1928 C C . TYR A 1 243 ? 19.890 19.137 -33.310 1.00 62.59 243 TYR A C 1
ATOM 1930 O O . TYR A 1 243 ? 19.062 20.020 -33.077 1.00 62.59 243 TYR A O 1
ATOM 1938 N N . GLY A 1 244 ? 21.109 19.405 -33.770 1.00 62.03 244 GLY A N 1
ATOM 1939 C CA . GLY A 1 244 ? 21.564 20.743 -34.115 1.00 62.03 244 GLY A CA 1
ATOM 1940 C C . GLY A 1 244 ? 21.793 20.889 -35.615 1.00 62.03 244 GLY A C 1
ATOM 1941 O O . GLY A 1 244 ? 22.425 20.047 -36.249 1.00 62.03 244 GLY A O 1
ATOM 1942 N N . LEU A 1 245 ? 21.352 22.011 -36.186 1.00 53.94 245 LEU A N 1
ATOM 1943 C CA . LEU A 1 245 ? 21.863 22.473 -37.476 1.00 53.94 245 LEU A CA 1
ATOM 1944 C C . LEU A 1 245 ? 23.064 23.371 -37.213 1.00 53.94 245 LEU A C 1
ATOM 1946 O O . LEU A 1 245 ? 22.902 24.497 -36.738 1.00 53.94 245 LEU A O 1
ATOM 1950 N N . ASN A 1 246 ? 24.264 22.892 -37.538 1.00 57.34 246 ASN A N 1
ATOM 1951 C CA . ASN A 1 246 ? 25.464 23.706 -37.431 1.00 57.34 246 ASN A CA 1
ATOM 1952 C C . ASN A 1 246 ? 26.003 23.995 -38.831 1.00 57.34 246 ASN A C 1
ATOM 1954 O O . ASN A 1 246 ? 26.513 23.118 -39.517 1.00 57.34 246 ASN A O 1
ATOM 1958 N N . SER A 1 247 ? 25.854 25.244 -39.278 1.00 59.62 247 SER A N 1
ATOM 1959 C CA . SER A 1 247 ? 26.372 25.714 -40.575 1.00 59.62 247 SER A CA 1
ATOM 1960 C C . SER A 1 247 ? 25.880 24.931 -41.809 1.00 59.62 247 SER A C 1
ATOM 1962 O O . SER A 1 247 ? 26.555 24.908 -42.833 1.00 59.62 247 SER A O 1
ATOM 1964 N N . GLY A 1 248 ? 24.686 24.330 -41.738 1.00 62.84 248 GLY A N 1
ATOM 1965 C CA . GLY A 1 248 ? 24.074 23.588 -42.849 1.00 62.84 248 GLY A CA 1
ATOM 1966 C C . GLY A 1 248 ? 24.425 22.098 -42.911 1.00 62.84 248 GLY A C 1
ATOM 1967 O O . GLY A 1 248 ? 23.916 21.415 -43.794 1.00 62.84 248 GLY A O 1
ATOM 1968 N N . GLU A 1 249 ? 25.230 21.593 -41.973 1.00 57.75 249 GLU A N 1
ATOM 1969 C CA . GLU A 1 249 ? 25.467 20.162 -41.761 1.00 57.75 249 GLU A CA 1
ATOM 1970 C C . GLU A 1 249 ? 24.691 19.673 -40.525 1.00 57.75 249 GLU A C 1
ATOM 1972 O O . GLU A 1 249 ? 24.534 20.404 -39.538 1.00 57.75 249 GLU A O 1
ATOM 1977 N N . GLU A 1 250 ? 24.173 18.443 -40.593 1.00 62.91 250 GLU A N 1
ATOM 1978 C CA . GLU A 1 250 ? 23.537 17.779 -39.452 1.00 62.91 250 GLU A CA 1
ATOM 1979 C C . GLU A 1 250 ? 24.596 17.497 -38.379 1.00 62.91 250 GLU A C 1
ATOM 1981 O O . GLU A 1 250 ? 25.583 16.805 -38.638 1.00 62.91 250 GLU A O 1
ATOM 1986 N N . ALA A 1 251 ? 24.397 18.021 -37.169 1.00 60.56 251 ALA A N 1
ATOM 1987 C CA . ALA A 1 251 ? 25.256 17.753 -36.025 1.00 60.56 251 ALA A CA 1
ATOM 1988 C C . ALA A 1 251 ? 24.439 17.090 -34.912 1.00 60.56 251 ALA A C 1
ATOM 1990 O O . ALA A 1 251 ? 23.393 17.597 -34.505 1.00 60.56 251 ALA A O 1
ATOM 1991 N N . TYR A 1 252 ? 24.945 15.965 -34.405 1.00 65.56 252 TYR A N 1
ATOM 1992 C CA . TYR A 1 252 ? 24.349 15.243 -33.286 1.00 65.56 252 TYR A CA 1
ATOM 1993 C C . TYR A 1 252 ? 25.207 15.431 -32.040 1.00 65.56 252 TYR A C 1
ATOM 1995 O O . TYR A 1 252 ? 26.398 15.106 -32.048 1.00 65.56 252 TYR A O 1
ATOM 2003 N N . THR A 1 253 ? 24.602 15.938 -30.970 1.00 63.06 253 THR A N 1
ATOM 2004 C CA . THR A 1 253 ? 25.206 15.947 -29.635 1.00 63.06 253 THR A CA 1
ATOM 2005 C C . THR A 1 253 ? 24.562 14.868 -28.787 1.00 63.06 253 THR A C 1
ATOM 2007 O O . THR A 1 253 ? 23.344 14.695 -28.807 1.00 63.06 253 THR A O 1
ATOM 2010 N N . TYR A 1 254 ? 25.400 14.133 -28.064 1.00 71.00 254 TYR A N 1
ATOM 2011 C CA . TYR A 1 254 ? 24.968 13.067 -27.175 1.00 71.00 254 TYR A CA 1
ATOM 2012 C C . TYR A 1 254 ? 25.147 13.519 -25.729 1.00 71.00 254 TYR A C 1
ATOM 2014 O O . TYR A 1 254 ? 26.226 13.996 -25.371 1.00 71.00 254 TYR A O 1
ATOM 2022 N N . GLU A 1 255 ? 24.104 13.369 -24.918 1.00 75.94 255 GLU A N 1
ATOM 2023 C CA . GLU A 1 255 ? 24.146 13.667 -23.486 1.00 75.94 255 GLU A CA 1
ATOM 2024 C C . GLU A 1 255 ? 23.748 12.442 -22.653 1.00 75.94 255 GLU A C 1
ATOM 2026 O O . GLU A 1 255 ? 23.094 11.503 -23.122 1.00 75.94 255 GLU A O 1
ATOM 2031 N N . ASP A 1 256 ? 24.192 12.432 -21.398 1.00 83.88 256 ASP A N 1
ATOM 2032 C CA . ASP A 1 256 ? 23.788 11.423 -20.427 1.00 83.88 256 ASP A CA 1
ATOM 2033 C C . ASP A 1 256 ? 22.294 11.589 -20.118 1.00 83.88 256 ASP A C 1
ATOM 2035 O O . ASP A 1 256 ? 21.808 12.699 -19.899 1.00 83.88 256 ASP A O 1
ATOM 2039 N N . GLY A 1 257 ? 21.558 10.481 -20.071 1.00 83.38 257 GLY A N 1
ATOM 2040 C CA . GLY A 1 257 ? 20.108 10.501 -19.894 1.00 83.38 257 GLY A CA 1
ATOM 2041 C C . GLY A 1 257 ? 19.611 9.417 -18.949 1.00 83.38 257 GLY A C 1
ATOM 2042 O O . GLY A 1 257 ? 20.182 8.327 -18.853 1.00 83.38 257 GLY A O 1
ATOM 2043 N N . TRP A 1 258 ? 18.524 9.722 -18.240 1.00 87.62 258 TRP A N 1
ATOM 2044 C CA . TRP A 1 258 ? 17.805 8.752 -17.421 1.00 87.62 258 TRP A CA 1
ATOM 2045 C C . TRP A 1 258 ? 16.892 7.911 -18.302 1.00 87.62 258 TRP A C 1
ATOM 2047 O O . TRP A 1 258 ? 15.981 8.430 -18.945 1.00 87.62 258 TRP A O 1
ATOM 2057 N N . VAL A 1 259 ? 17.103 6.600 -18.297 1.00 90.25 259 VAL A N 1
ATOM 2058 C CA . VAL A 1 259 ? 16.239 5.648 -18.999 1.00 90.25 259 VAL A CA 1
ATOM 2059 C C . VAL A 1 259 ? 15.617 4.685 -18.008 1.00 90.25 259 VAL A C 1
ATOM 2061 O O . VAL A 1 259 ? 16.193 4.413 -16.952 1.00 90.25 259 VAL A O 1
ATOM 2064 N N . ARG A 1 260 ? 14.447 4.140 -18.344 1.00 90.62 260 ARG A N 1
ATOM 2065 C CA . ARG A 1 260 ? 13.816 3.112 -17.518 1.00 90.62 260 ARG A CA 1
ATOM 2066 C C . ARG A 1 260 ? 14.719 1.881 -17.381 1.00 90.62 260 ARG A C 1
ATOM 2068 O O . ARG A 1 260 ? 15.400 1.468 -18.319 1.00 90.62 260 ARG A O 1
ATOM 2075 N N . LEU A 1 261 ? 14.721 1.282 -16.197 1.00 91.19 261 LEU A N 1
ATOM 2076 C CA . LEU A 1 261 ? 15.451 0.058 -15.894 1.00 91.19 261 LEU A CA 1
ATOM 2077 C C . LEU A 1 261 ? 14.925 -1.069 -16.794 1.00 91.19 261 LEU A C 1
ATOM 2079 O O . LEU A 1 261 ? 13.725 -1.330 -16.808 1.00 91.19 261 LEU A O 1
ATOM 2083 N N . GLY A 1 262 ? 15.813 -1.721 -17.545 1.00 88.94 262 GLY A N 1
ATOM 2084 C CA . GLY A 1 262 ? 15.439 -2.748 -18.519 1.00 88.94 262 GLY A CA 1
ATOM 2085 C C . GLY A 1 262 ? 15.141 -2.243 -19.935 1.00 88.94 262 GLY A C 1
ATOM 2086 O O . GLY A 1 262 ? 14.896 -3.073 -20.811 1.00 88.94 262 GLY A O 1
ATOM 2087 N N . ALA A 1 263 ? 15.176 -0.924 -20.172 1.00 89.88 263 ALA A N 1
ATOM 2088 C CA . ALA A 1 263 ? 15.066 -0.344 -21.510 1.00 89.88 263 ALA A CA 1
ATOM 2089 C C . ALA A 1 263 ? 16.253 -0.756 -22.393 1.00 89.88 263 ALA A C 1
ATOM 2091 O O . ALA A 1 263 ? 17.404 -0.786 -21.943 1.00 89.88 263 ALA A O 1
ATOM 2092 N N . THR A 1 264 ? 15.977 -1.027 -23.668 1.00 85.06 264 THR A N 1
ATOM 2093 C CA . THR A 1 264 ? 16.983 -1.405 -24.670 1.00 85.06 264 THR A CA 1
ATOM 2094 C C . THR A 1 264 ? 17.050 -0.373 -25.794 1.00 85.06 264 THR A C 1
ATOM 2096 O O . THR A 1 264 ? 15.995 0.124 -26.197 1.00 85.06 264 THR A O 1
ATOM 2099 N N . PRO A 1 265 ? 18.249 -0.071 -26.326 1.00 85.31 265 PRO A N 1
ATOM 2100 C CA . PRO A 1 265 ? 18.392 0.842 -27.451 1.00 85.31 265 PRO A CA 1
ATOM 2101 C C . PRO A 1 265 ? 17.916 0.200 -28.763 1.00 85.31 265 PRO A C 1
ATOM 2103 O O . PRO A 1 265 ? 18.025 -1.016 -28.946 1.00 85.31 265 PRO A O 1
ATOM 2106 N N . ASN A 1 266 ? 17.404 1.021 -29.676 1.00 81.00 266 ASN A N 1
ATOM 2107 C CA . ASN A 1 266 ? 17.105 0.666 -31.059 1.00 81.00 266 ASN A CA 1
ATOM 2108 C C . ASN A 1 266 ? 18.366 0.757 -31.948 1.00 81.00 266 ASN A C 1
ATOM 2110 O O . ASN A 1 266 ? 19.464 1.040 -31.465 1.00 81.00 266 ASN A O 1
ATOM 2114 N N . GLU A 1 267 ? 18.217 0.495 -33.252 1.00 79.81 267 GLU A N 1
ATOM 2115 C CA . GLU A 1 267 ? 19.329 0.544 -34.221 1.00 79.81 267 GLU A CA 1
ATOM 2116 C C . GLU A 1 267 ? 19.966 1.941 -34.338 1.00 79.81 267 GLU A C 1
ATOM 2118 O O . GLU A 1 267 ? 21.158 2.048 -34.626 1.00 79.81 267 GLU A O 1
ATOM 2123 N N . ASP A 1 268 ? 19.199 2.992 -34.040 1.00 74.00 268 ASP A N 1
ATOM 2124 C CA . ASP A 1 268 ? 19.619 4.395 -34.087 1.00 74.00 268 ASP A CA 1
ATOM 2125 C C . ASP A 1 268 ? 20.189 4.911 -32.748 1.00 74.00 268 ASP A C 1
ATOM 2127 O O . ASP A 1 268 ? 20.620 6.064 -32.658 1.00 74.00 268 ASP A O 1
ATOM 2131 N N . GLY A 1 269 ? 20.225 4.061 -31.712 1.00 72.88 269 GLY A N 1
ATOM 2132 C CA . GLY A 1 269 ? 20.749 4.371 -30.377 1.00 72.88 269 GLY A CA 1
ATOM 2133 C C . GLY A 1 269 ? 19.749 5.005 -29.402 1.00 72.88 269 GLY A C 1
ATOM 2134 O O . GLY A 1 269 ? 20.128 5.312 -28.273 1.00 72.88 269 GLY A O 1
ATOM 2135 N N . GLU A 1 270 ? 18.484 5.176 -29.791 1.00 78.19 270 GLU A N 1
ATOM 2136 C CA . GLU A 1 270 ? 17.415 5.682 -28.922 1.00 78.19 270 GLU A CA 1
ATOM 2137 C C . GLU A 1 270 ? 16.820 4.558 -28.068 1.00 78.19 270 GLU A C 1
ATOM 2139 O O . GLU A 1 270 ? 16.689 3.419 -28.513 1.00 78.19 270 GLU A O 1
ATOM 2144 N N . TYR A 1 271 ? 16.440 4.862 -26.828 1.00 82.50 271 TYR A N 1
ATOM 2145 C CA . TYR A 1 271 ? 15.940 3.859 -25.887 1.00 82.50 271 TYR A CA 1
ATOM 2146 C C . TYR A 1 271 ? 14.421 3.728 -25.939 1.00 82.50 271 TYR A C 1
ATOM 2148 O O . TYR A 1 271 ? 13.709 4.709 -25.746 1.00 82.50 271 TYR A O 1
ATOM 2156 N N . TYR A 1 272 ? 13.936 2.491 -26.067 1.00 81.06 272 TYR A N 1
ATOM 2157 C CA . TYR A 1 272 ? 12.536 2.150 -25.806 1.00 81.06 272 TYR A CA 1
ATOM 2158 C C . TYR A 1 272 ? 12.264 2.237 -24.299 1.00 81.06 272 TYR A C 1
ATOM 2160 O O . TYR A 1 272 ? 12.568 1.304 -23.547 1.00 81.06 272 TYR A O 1
ATOM 2168 N N . ASN A 1 273 ? 11.794 3.399 -23.844 1.00 82.44 273 ASN A N 1
ATOM 2169 C CA . ASN A 1 273 ? 11.567 3.725 -22.436 1.00 82.44 273 ASN A CA 1
ATOM 2170 C C . ASN A 1 273 ? 10.121 4.169 -22.132 1.00 82.44 273 ASN A C 1
ATOM 2172 O O . ASN A 1 273 ? 9.866 4.691 -21.042 1.00 82.44 273 ASN A O 1
ATOM 2176 N N . ASP A 1 274 ? 9.196 3.945 -23.065 1.00 80.88 274 ASP A N 1
ATOM 2177 C CA . ASP A 1 274 ? 7.814 4.403 -23.007 1.00 80.88 274 ASP A CA 1
ATOM 2178 C C . ASP A 1 274 ? 6.890 3.446 -22.239 1.00 80.88 274 ASP A C 1
ATOM 2180 O O . ASP A 1 274 ? 7.224 2.316 -21.857 1.00 80.88 274 ASP A O 1
ATOM 2184 N N . TRP A 1 275 ? 5.667 3.920 -21.987 1.00 64.62 275 TRP A N 1
ATOM 2185 C CA . TRP A 1 275 ? 4.643 3.137 -21.307 1.00 64.62 275 TRP A CA 1
ATOM 2186 C C . TRP A 1 275 ? 4.109 2.012 -22.208 1.00 64.62 275 TRP A C 1
ATOM 2188 O O . TRP A 1 275 ? 3.323 2.243 -23.125 1.00 64.62 275 TRP A O 1
ATOM 2198 N N . GLY A 1 276 ? 4.531 0.779 -21.920 1.00 72.19 276 GLY A N 1
ATOM 2199 C CA . GLY A 1 276 ? 4.191 -0.420 -22.697 1.00 72.19 276 GLY A CA 1
ATOM 2200 C C . GLY A 1 276 ? 5.404 -1.118 -23.312 1.00 72.19 276 GLY A C 1
ATOM 2201 O O . GLY A 1 276 ? 5.275 -2.258 -23.763 1.00 72.19 276 GLY A O 1
ATOM 2202 N N . ASP A 1 277 ? 6.574 -0.477 -23.268 1.00 84.38 277 ASP A N 1
ATOM 2203 C CA . ASP A 1 277 ? 7.841 -1.105 -23.628 1.00 84.38 277 ASP A CA 1
ATOM 2204 C C . ASP A 1 277 ? 8.247 -2.158 -22.594 1.00 84.38 277 ASP A C 1
ATOM 2206 O O . ASP A 1 277 ? 7.748 -2.179 -21.468 1.00 84.38 277 ASP A O 1
ATOM 2210 N N . GLY A 1 278 ? 9.160 -3.051 -22.973 1.00 85.25 278 GLY A N 1
ATOM 2211 C CA . GLY A 1 278 ? 9.575 -4.186 -22.150 1.00 85.25 278 GLY A CA 1
ATOM 2212 C C . GLY A 1 278 ? 8.778 -5.452 -22.466 1.00 85.25 278 GLY A C 1
ATOM 2213 O O . GLY A 1 278 ? 7.556 -5.536 -22.321 1.00 85.25 278 GLY A O 1
ATOM 2214 N N . ASP A 1 279 ? 9.489 -6.482 -22.906 1.00 88.31 279 ASP A N 1
ATOM 2215 C CA . ASP A 1 279 ? 8.942 -7.782 -23.301 1.00 88.31 279 ASP A CA 1
ATOM 2216 C C . ASP A 1 279 ? 9.339 -8.913 -22.343 1.00 88.31 279 ASP A C 1
ATOM 2218 O O . ASP A 1 279 ? 9.023 -10.079 -22.587 1.00 88.31 279 ASP A O 1
ATOM 2222 N N . ARG A 1 280 ? 10.015 -8.569 -21.242 1.00 92.06 280 ARG A N 1
ATOM 2223 C CA . ARG A 1 280 ? 10.525 -9.527 -20.265 1.00 92.06 280 ARG A CA 1
ATOM 2224 C C . ARG A 1 280 ? 9.656 -9.580 -19.021 1.00 92.06 280 ARG A C 1
ATOM 2226 O O . ARG A 1 280 ? 9.136 -8.572 -18.551 1.00 92.06 280 ARG A O 1
ATOM 2233 N N . PHE A 1 281 ? 9.594 -10.775 -18.443 1.00 95.25 281 PHE A N 1
ATOM 2234 C CA . PHE A 1 281 ? 9.068 -10.962 -17.102 1.00 95.25 281 PHE A CA 1
ATOM 2235 C C . PHE A 1 281 ? 9.974 -10.270 -16.083 1.00 95.25 281 PHE A C 1
ATOM 2237 O O . PHE A 1 281 ? 11.194 -10.447 -16.115 1.00 95.25 281 PHE A O 1
ATOM 2244 N N . TRP A 1 282 ? 9.378 -9.553 -15.141 1.00 95.94 282 TRP A N 1
ATOM 2245 C CA . TRP A 1 282 ? 10.085 -8.947 -14.020 1.00 95.94 282 TRP A CA 1
ATOM 2246 C C . TRP A 1 282 ? 9.231 -9.015 -12.759 1.00 95.94 282 TRP A C 1
ATOM 2248 O O . TRP A 1 282 ? 8.046 -9.360 -12.792 1.00 95.94 282 TRP A O 1
ATOM 2258 N N . GLY A 1 283 ? 9.838 -8.719 -11.615 1.00 97.00 283 GLY A N 1
ATOM 2259 C CA . GLY A 1 283 ? 9.073 -8.659 -10.384 1.00 97.00 283 GLY A CA 1
ATOM 2260 C C . GLY A 1 283 ? 9.682 -7.784 -9.311 1.00 97.00 283 GLY A C 1
ATOM 2261 O O . GLY A 1 283 ? 10.821 -7.345 -9.394 1.00 97.00 283 GLY A O 1
ATOM 2262 N N . GLU A 1 284 ? 8.894 -7.548 -8.279 1.00 97.56 284 GLU A N 1
ATOM 2263 C CA . GLU A 1 284 ? 9.265 -6.813 -7.084 1.00 97.56 284 GLU A CA 1
ATOM 2264 C C . GLU A 1 284 ? 9.024 -7.711 -5.874 1.00 97.56 284 GLU A C 1
ATOM 2266 O O . GLU A 1 284 ? 7.972 -8.340 -5.773 1.00 97.56 284 GLU A O 1
ATOM 2271 N N . LEU A 1 285 ? 9.973 -7.768 -4.945 1.00 98.12 285 LEU A N 1
ATOM 2272 C CA . LEU A 1 285 ? 9.758 -8.339 -3.616 1.00 98.12 285 LEU A CA 1
ATOM 2273 C C . LEU A 1 285 ? 9.645 -7.203 -2.612 1.00 98.12 285 LEU A C 1
ATOM 2275 O O . LEU A 1 285 ? 10.411 -6.247 -2.691 1.00 98.12 285 LEU A O 1
ATOM 2279 N N . PHE A 1 286 ? 8.725 -7.309 -1.657 1.00 98.12 286 PHE A N 1
ATOM 2280 C CA . PHE A 1 286 ? 8.523 -6.266 -0.656 1.00 98.12 286 PHE A CA 1
ATOM 2281 C C . PHE A 1 286 ? 8.207 -6.823 0.729 1.00 98.12 286 PHE A C 1
ATOM 2283 O O . PHE A 1 286 ? 7.637 -7.907 0.887 1.00 98.12 286 PHE A O 1
ATOM 2290 N N . ALA A 1 287 ? 8.539 -6.027 1.739 1.00 98.06 287 ALA A N 1
ATOM 2291 C CA . ALA A 1 287 ? 8.194 -6.259 3.129 1.00 98.06 287 ALA A CA 1
ATOM 2292 C C . ALA A 1 287 ? 7.810 -4.939 3.802 1.00 98.06 287 ALA A C 1
ATOM 2294 O O . ALA A 1 287 ? 8.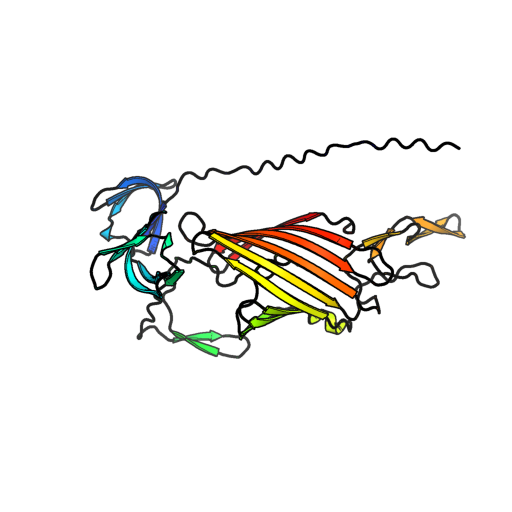429 -3.905 3.560 1.00 98.06 287 ALA A O 1
ATOM 2295 N N . ALA A 1 288 ? 6.804 -4.985 4.669 1.00 98.00 288 ALA A N 1
ATOM 2296 C CA . ALA A 1 288 ? 6.259 -3.814 5.336 1.00 98.00 288 ALA A CA 1
ATOM 2297 C C . ALA A 1 288 ? 5.888 -4.132 6.781 1.00 98.00 288 ALA A C 1
ATOM 2299 O O . ALA A 1 288 ? 5.214 -5.126 7.057 1.00 98.00 288 ALA A O 1
ATOM 2300 N N . PHE A 1 289 ? 6.283 -3.258 7.697 1.00 96.81 289 PHE A N 1
ATOM 2301 C CA . PHE A 1 289 ? 5.897 -3.292 9.097 1.00 96.81 289 PHE A CA 1
ATOM 2302 C C . PHE A 1 289 ? 5.105 -2.035 9.442 1.00 96.81 289 PHE A C 1
ATOM 2304 O O . PHE A 1 289 ? 5.615 -0.923 9.340 1.00 96.81 289 PHE A O 1
ATOM 2311 N N . THR A 1 290 ? 3.861 -2.217 9.873 1.00 95.44 290 THR A N 1
ATOM 2312 C CA . THR A 1 290 ? 2.939 -1.139 10.226 1.00 95.44 290 THR A CA 1
ATOM 2313 C C . THR A 1 290 ? 2.633 -1.171 11.713 1.00 95.44 290 THR A C 1
ATOM 2315 O O . THR A 1 290 ? 2.169 -2.181 12.240 1.00 95.44 290 THR A O 1
ATOM 2318 N N . LEU A 1 291 ? 2.837 -0.038 12.371 1.00 91.88 291 LEU A N 1
ATOM 2319 C CA . LEU A 1 291 ? 2.339 0.279 13.701 1.00 91.88 291 LEU A CA 1
ATOM 2320 C C . LEU A 1 291 ? 1.079 1.126 13.576 1.00 91.88 291 LEU A C 1
ATOM 2322 O O . LEU A 1 291 ? 0.959 1.945 12.673 1.00 91.88 291 LEU A O 1
ATOM 2326 N N . SER A 1 292 ? 0.132 0.938 14.480 1.00 87.31 292 SER A N 1
ATOM 2327 C CA . SER A 1 292 ? -1.165 1.593 14.430 1.00 87.31 292 SER A CA 1
ATOM 2328 C C . SER A 1 292 ? -1.644 1.930 15.820 1.00 87.31 292 SER A C 1
ATOM 2330 O O . SER A 1 292 ? -1.926 1.024 16.599 1.00 87.31 292 SER A O 1
ATOM 2332 N N . LYS A 1 293 ? -1.793 3.218 16.111 1.00 83.19 293 LYS A N 1
ATOM 2333 C CA . LYS A 1 293 ? -2.187 3.729 17.421 1.00 83.19 293 LYS A CA 1
ATOM 2334 C C . LYS A 1 293 ? -3.536 4.441 17.338 1.00 83.19 293 LYS A C 1
ATOM 2336 O O . LYS A 1 293 ? -3.787 5.189 16.393 1.00 83.19 293 LYS A O 1
ATOM 2341 N N . LEU A 1 294 ? -4.408 4.207 18.314 1.00 75.50 294 LEU A N 1
ATOM 2342 C CA . LEU A 1 294 ? -5.653 4.955 18.484 1.00 75.50 294 LEU A CA 1
ATOM 2343 C C . LEU A 1 294 ? -5.335 6.408 18.864 1.00 75.50 294 LEU A C 1
ATOM 2345 O O . LEU A 1 294 ? -4.434 6.666 19.662 1.00 75.50 294 LEU A O 1
ATOM 2349 N N . ARG A 1 295 ? -6.059 7.362 18.280 1.00 72.75 295 ARG A N 1
ATOM 2350 C CA . ARG A 1 295 ? -5.892 8.787 18.581 1.00 72.75 295 ARG A CA 1
ATOM 2351 C C . ARG A 1 295 ? -6.454 9.135 19.955 1.00 72.75 295 ARG A C 1
ATOM 2353 O O . ARG A 1 295 ? -7.433 8.540 20.410 1.00 72.75 295 ARG A O 1
ATOM 2360 N N . GLU A 1 296 ? -5.874 10.155 20.576 1.00 51.41 296 GLU A N 1
ATOM 2361 C CA . GLU A 1 296 ? -6.407 10.765 21.795 1.00 51.41 296 GLU A CA 1
ATOM 2362 C C . GLU A 1 296 ? -7.824 11.305 21.516 1.00 51.41 296 GLU A C 1
ATOM 2364 O O . GLU A 1 296 ? -8.068 11.968 20.508 1.00 51.41 296 GLU A O 1
ATOM 2369 N N . GLY A 1 297 ? -8.793 10.904 22.346 1.00 52.84 297 GLY A N 1
ATOM 2370 C CA . GLY A 1 297 ? -10.235 11.073 22.093 1.00 52.84 297 GLY A CA 1
ATOM 2371 C C . GLY A 1 297 ? -10.940 9.818 21.554 1.00 52.84 297 GLY A C 1
ATOM 2372 O O . GLY A 1 297 ? -12.167 9.760 21.522 1.00 52.84 297 GLY A O 1
ATOM 2373 N N . GLY A 1 298 ? -10.187 8.778 21.180 1.00 54.50 298 GLY A N 1
ATOM 2374 C CA . GLY A 1 298 ? -10.699 7.463 20.784 1.00 54.50 298 GLY A CA 1
ATOM 2375 C C . GLY A 1 298 ? -11.380 7.404 19.416 1.00 54.50 298 GLY A C 1
ATOM 2376 O O . GLY A 1 298 ? -11.959 6.372 19.088 1.00 54.50 298 GLY A O 1
ATOM 2377 N N . ASN A 1 299 ? -11.287 8.482 18.629 1.00 61.91 299 ASN A N 1
ATOM 2378 C CA . ASN A 1 299 ? -11.834 8.569 17.280 1.00 61.91 299 ASN A CA 1
ATOM 2379 C C . ASN A 1 299 ? -10.720 8.545 16.225 1.00 61.91 299 ASN A C 1
ATOM 2381 O O . ASN A 1 299 ? -10.002 9.530 16.009 1.00 61.91 299 ASN A O 1
ATOM 2385 N N . GLY A 1 300 ? -10.608 7.405 15.548 1.00 66.38 300 GLY A N 1
ATOM 2386 C CA . GLY A 1 300 ? -9.640 7.156 14.487 1.00 66.38 300 GLY A CA 1
ATOM 2387 C C . GLY A 1 300 ? -8.231 6.822 14.935 1.00 66.38 300 GLY A C 1
ATOM 2388 O O . GLY A 1 300 ? -7.898 6.848 16.120 1.00 66.38 300 GLY A O 1
ATOM 2389 N N . ARG A 1 301 ? -7.393 6.475 13.958 1.00 82.19 301 ARG A N 1
ATOM 2390 C CA . ARG A 1 301 ? -6.042 5.959 14.185 1.00 82.19 301 ARG A CA 1
ATOM 2391 C C . ARG A 1 301 ? -4.992 6.738 13.416 1.00 82.19 301 ARG A C 1
ATOM 2393 O O . ARG A 1 301 ? -5.280 7.408 12.427 1.00 82.19 301 ARG A O 1
ATOM 2400 N N . ILE A 1 302 ? -3.768 6.615 13.906 1.00 85.50 302 ILE A N 1
ATOM 2401 C CA . ILE A 1 302 ? -2.546 6.983 13.205 1.00 85.50 302 ILE A CA 1
ATOM 2402 C C . ILE A 1 302 ? -1.810 5.682 12.924 1.00 85.50 302 ILE A C 1
ATOM 2404 O O . ILE A 1 302 ? -1.551 4.901 13.843 1.00 85.50 302 ILE A O 1
ATOM 2408 N N . ASN A 1 303 ? -1.488 5.444 11.662 1.00 91.44 303 ASN A N 1
ATOM 2409 C CA . ASN A 1 303 ? -0.667 4.328 11.237 1.00 91.44 303 ASN A CA 1
ATOM 2410 C C . ASN A 1 303 ? 0.686 4.855 10.767 1.00 91.44 303 ASN A C 1
ATOM 2412 O O . ASN A 1 303 ? 0.756 5.869 10.076 1.00 91.44 303 ASN A O 1
ATOM 2416 N N . THR A 1 304 ? 1.744 4.134 11.106 1.00 94.75 304 THR A N 1
ATOM 2417 C CA . THR A 1 304 ? 3.112 4.394 10.658 1.00 94.75 304 THR A CA 1
ATOM 2418 C C . THR A 1 304 ? 3.664 3.100 10.093 1.00 94.75 304 THR A C 1
ATOM 2420 O O . THR A 1 304 ? 3.674 2.082 10.780 1.00 94.75 304 THR A O 1
ATOM 2423 N N . THR A 1 305 ? 4.118 3.126 8.849 1.00 96.94 305 THR A N 1
ATOM 2424 C CA . THR A 1 305 ? 4.645 1.972 8.129 1.00 96.94 305 THR A CA 1
ATOM 2425 C C . THR A 1 305 ? 6.087 2.229 7.744 1.00 96.94 305 THR A C 1
ATOM 2427 O O . THR A 1 305 ? 6.373 3.230 7.103 1.00 96.94 305 THR A O 1
ATOM 2430 N N . ILE A 1 306 ? 6.978 1.307 8.089 1.00 97.75 306 ILE A N 1
ATOM 2431 C CA . ILE A 1 306 ? 8.312 1.214 7.498 1.00 97.75 306 ILE A CA 1
ATOM 2432 C C . ILE A 1 306 ? 8.341 0.003 6.577 1.00 97.75 306 ILE A C 1
ATOM 2434 O O . ILE A 1 306 ? 7.826 -1.060 6.932 1.00 97.75 306 ILE A O 1
ATOM 2438 N N . GLY A 1 307 ? 8.942 0.138 5.407 1.00 97.62 307 GLY A N 1
ATOM 2439 C CA . GLY A 1 307 ? 9.088 -0.993 4.511 1.00 97.62 307 GLY A CA 1
ATOM 2440 C C . GLY A 1 307 ? 10.244 -0.852 3.548 1.00 97.62 307 GLY A C 1
ATOM 2441 O O . GLY A 1 307 ? 10.946 0.160 3.503 1.00 97.62 307 GLY A O 1
ATOM 2442 N N . ALA A 1 308 ? 10.456 -1.935 2.818 1.00 97.69 308 ALA A N 1
ATOM 2443 C CA . ALA A 1 308 ? 11.476 -2.042 1.801 1.00 97.69 308 ALA A CA 1
ATOM 2444 C C . ALA A 1 308 ? 10.952 -2.876 0.638 1.00 97.69 308 ALA A C 1
ATOM 2446 O O . ALA A 1 308 ? 10.185 -3.825 0.835 1.00 97.69 308 ALA A O 1
ATOM 2447 N N . SER A 1 309 ? 11.408 -2.549 -0.562 1.00 97.38 309 SER A N 1
ATOM 2448 C CA . SER A 1 309 ? 11.180 -3.361 -1.743 1.00 97.38 309 SER A CA 1
ATOM 2449 C C . SER A 1 309 ? 12.414 -3.428 -2.625 1.00 97.38 309 SER A C 1
ATOM 2451 O O . SER A 1 309 ? 13.350 -2.642 -2.478 1.00 97.38 309 SER A O 1
ATOM 2453 N N . ALA A 1 310 ? 12.454 -4.416 -3.508 1.00 97.12 310 ALA A N 1
ATOM 2454 C CA . ALA A 1 310 ? 13.513 -4.551 -4.488 1.00 97.12 310 ALA A CA 1
ATOM 2455 C C . ALA A 1 310 ? 12.946 -5.070 -5.804 1.00 97.12 310 ALA A C 1
ATOM 2457 O O . ALA A 1 310 ? 12.280 -6.109 -5.834 1.00 97.12 310 ALA A O 1
ATOM 2458 N N . VAL A 1 311 ? 13.221 -4.335 -6.880 1.00 97.00 311 VAL A N 1
ATOM 2459 C CA . VAL A 1 311 ? 12.832 -4.701 -8.241 1.00 97.00 311 VAL A CA 1
ATOM 2460 C C . VAL A 1 311 ? 13.929 -5.550 -8.874 1.00 97.00 311 VAL A C 1
ATOM 2462 O O . VAL A 1 311 ? 15.115 -5.227 -8.799 1.00 97.00 311 VAL A O 1
ATOM 2465 N N . LEU A 1 312 ? 13.500 -6.644 -9.493 1.00 96.06 312 LEU A N 1
ATOM 2466 C CA . LEU A 1 312 ? 14.295 -7.637 -10.195 1.00 96.06 312 LEU A CA 1
ATOM 2467 C C . LEU A 1 312 ? 13.888 -7.606 -11.668 1.00 96.06 312 LEU A C 1
ATOM 2469 O O . LEU A 1 312 ? 12.790 -8.051 -12.011 1.00 96.06 312 LEU A O 1
ATOM 2473 N N . TYR A 1 313 ? 14.774 -7.113 -12.530 1.00 94.88 313 TYR A N 1
ATOM 2474 C CA . TYR A 1 313 ? 14.592 -7.142 -13.980 1.00 94.88 313 TYR A CA 1
ATOM 2475 C C . TYR A 1 313 ? 15.718 -7.964 -14.636 1.00 94.88 313 TYR A C 1
ATOM 2477 O O . TYR A 1 313 ? 16.879 -7.817 -14.247 1.00 94.88 313 TYR A O 1
ATOM 2485 N N . PRO A 1 314 ? 15.432 -8.853 -15.606 1.00 93.44 314 PRO A N 1
ATOM 2486 C CA . PRO A 1 314 ? 16.457 -9.721 -16.182 1.00 93.44 314 PRO A CA 1
ATOM 2487 C C . PRO A 1 314 ? 17.584 -8.957 -16.889 1.00 93.44 314 PRO A C 1
ATOM 2489 O O . PRO A 1 314 ? 17.352 -8.305 -17.910 1.00 93.44 314 PRO A O 1
ATOM 2492 N N . GLY A 1 315 ? 18.815 -9.139 -16.404 1.00 89.38 315 GLY A N 1
ATOM 2493 C CA . GLY A 1 315 ? 20.020 -8.516 -16.964 1.00 89.38 315 GLY A CA 1
ATOM 2494 C C . GLY A 1 315 ? 20.342 -7.131 -16.399 1.00 89.38 315 GLY A C 1
ATOM 2495 O O . GLY A 1 315 ? 21.261 -6.492 -16.896 1.00 89.38 315 GLY A O 1
ATOM 2496 N N . GLU A 1 316 ? 19.613 -6.686 -15.377 1.00 91.56 316 GLU A N 1
ATOM 2497 C CA . GLU A 1 316 ? 19.821 -5.408 -14.697 1.00 91.56 316 GLU A CA 1
ATOM 2498 C C . GLU A 1 316 ? 20.223 -5.624 -13.234 1.00 91.56 316 GLU A C 1
ATOM 2500 O O . GLU A 1 316 ? 19.969 -6.685 -12.651 1.00 91.56 316 GLU A O 1
ATOM 2505 N N . ASP A 1 317 ? 20.820 -4.597 -12.631 1.00 92.19 317 ASP A N 1
ATOM 2506 C CA . ASP A 1 317 ? 21.120 -4.589 -11.202 1.00 92.19 317 ASP A CA 1
ATOM 2507 C C . ASP A 1 317 ? 19.838 -4.553 -10.357 1.00 92.19 317 ASP A C 1
ATOM 2509 O O . ASP A 1 317 ? 18.796 -4.028 -10.760 1.00 92.19 317 ASP A O 1
ATOM 2513 N N . LEU A 1 318 ? 19.925 -5.107 -9.143 1.00 94.12 318 LEU A N 1
ATOM 2514 C CA . LEU A 1 318 ? 18.842 -5.040 -8.165 1.00 94.12 318 LEU A CA 1
ATOM 2515 C C . LEU A 1 318 ? 18.541 -3.573 -7.834 1.00 94.12 318 LEU A C 1
ATOM 2517 O O . LEU A 1 318 ? 19.440 -2.848 -7.408 1.00 94.12 318 LEU A O 1
ATOM 2521 N N . ALA A 1 319 ? 17.275 -3.171 -7.943 1.00 95.75 319 ALA A N 1
ATOM 2522 C CA . ALA A 1 319 ? 16.845 -1.807 -7.643 1.00 95.75 319 ALA A CA 1
ATOM 2523 C C . ALA A 1 319 ? 16.076 -1.738 -6.308 1.00 95.75 319 ALA A C 1
ATOM 2525 O O . ALA A 1 319 ? 14.853 -1.933 -6.297 1.00 95.75 319 ALA A O 1
ATOM 2526 N N . PRO A 1 320 ? 16.764 -1.504 -5.169 1.00 96.38 320 PRO A N 1
ATOM 2527 C CA . PRO A 1 320 ? 16.141 -1.428 -3.854 1.00 96.38 320 PRO A CA 1
ATOM 2528 C C . PRO A 1 320 ? 15.435 -0.088 -3.614 1.00 96.38 320 PRO A C 1
ATOM 2530 O O . PRO A 1 320 ? 15.808 0.944 -4.164 1.00 96.38 320 PRO A O 1
ATOM 2533 N N . ARG A 1 321 ? 14.451 -0.103 -2.718 1.00 95.31 321 ARG A N 1
ATOM 2534 C CA . ARG A 1 321 ? 13.751 1.061 -2.168 1.00 95.31 321 ARG A CA 1
ATOM 2535 C C . ARG A 1 321 ? 13.489 0.827 -0.688 1.00 95.31 321 ARG A C 1
ATOM 2537 O O . ARG A 1 321 ? 13.143 -0.283 -0.288 1.00 95.31 321 ARG A O 1
ATOM 2544 N N . ILE A 1 322 ? 13.617 1.874 0.118 1.00 97.25 322 ILE A N 1
ATOM 2545 C CA . ILE A 1 322 ? 13.150 1.898 1.510 1.00 97.25 322 ILE A CA 1
ATOM 2546 C C . ILE A 1 322 ? 12.209 3.081 1.697 1.00 97.25 322 ILE A C 1
ATOM 2548 O O . ILE A 1 322 ? 12.425 4.140 1.109 1.00 97.25 322 ILE A O 1
ATOM 2552 N N . TYR A 1 323 ? 11.174 2.918 2.512 1.00 97.06 323 TYR A N 1
ATOM 2553 C CA . TYR A 1 323 ? 10.165 3.953 2.707 1.00 97.06 323 TYR A CA 1
ATOM 2554 C C . TYR A 1 323 ? 9.650 4.004 4.143 1.00 97.06 323 TYR A C 1
ATOM 2556 O O . TYR A 1 323 ? 9.649 3.012 4.880 1.00 97.06 323 TYR A O 1
ATOM 2564 N N . LEU A 1 324 ? 9.194 5.196 4.520 1.00 97.00 324 LEU A N 1
ATOM 2565 C CA . LEU A 1 324 ? 8.451 5.481 5.735 1.00 97.00 324 LEU A CA 1
ATOM 2566 C C . LEU A 1 324 ? 7.161 6.201 5.338 1.00 97.00 324 LEU A C 1
ATOM 2568 O O . LEU A 1 324 ? 7.191 7.318 4.828 1.00 97.00 324 LEU A O 1
ATOM 2572 N N . ALA A 1 325 ? 6.029 5.566 5.608 1.00 95.44 325 ALA A N 1
ATOM 2573 C CA . ALA A 1 325 ? 4.704 6.075 5.300 1.00 95.44 325 ALA A CA 1
ATOM 2574 C C . ALA A 1 325 ? 3.872 6.260 6.572 1.00 95.44 325 ALA A C 1
ATOM 2576 O O . ALA A 1 325 ? 4.045 5.555 7.567 1.00 95.44 325 ALA A O 1
ATOM 2577 N N . THR A 1 326 ? 2.928 7.191 6.544 1.00 92.69 326 THR A N 1
ATOM 2578 C CA . THR A 1 326 ? 1.940 7.387 7.600 1.00 92.69 326 THR A CA 1
ATOM 2579 C C . THR A 1 326 ? 0.564 7.649 7.007 1.00 92.69 326 THR A C 1
ATOM 2581 O O . THR A 1 326 ? 0.441 8.328 5.988 1.00 92.69 326 THR A O 1
ATOM 2584 N N . ASP A 1 327 ? -0.478 7.121 7.648 1.00 90.94 327 ASP A N 1
ATOM 2585 C CA . ASP A 1 327 ? -1.855 7.519 7.375 1.00 90.94 327 ASP A CA 1
ATOM 2586 C C . ASP A 1 327 ? -2.596 7.866 8.663 1.00 90.94 327 ASP A C 1
ATOM 2588 O O . ASP A 1 327 ? -2.455 7.201 9.691 1.00 90.94 327 ASP A O 1
ATOM 2592 N N . ILE A 1 328 ? -3.366 8.946 8.602 1.00 84.31 328 ILE A N 1
ATOM 2593 C CA . ILE A 1 328 ? -4.110 9.507 9.722 1.00 84.31 328 ILE A CA 1
ATOM 2594 C C . ILE A 1 328 ? -5.577 9.535 9.343 1.00 84.31 328 ILE A C 1
ATOM 2596 O O . ILE A 1 328 ? -5.970 10.147 8.345 1.00 84.31 328 ILE A O 1
ATOM 2600 N N . ASP A 1 329 ? -6.406 8.936 10.186 1.00 79.44 329 ASP A N 1
ATOM 2601 C CA . ASP A 1 329 ? -7.842 9.037 10.023 1.00 79.44 329 ASP A CA 1
ATOM 2602 C C . ASP A 1 329 ? -8.340 10.412 10.500 1.00 79.44 329 ASP A C 1
ATOM 2604 O O . ASP A 1 329 ? -8.312 10.730 11.695 1.00 79.44 329 ASP A O 1
ATOM 2608 N N . VAL A 1 330 ? -8.839 11.231 9.574 1.00 72.31 330 VAL A N 1
ATOM 2609 C CA . VAL A 1 330 ? -9.466 12.529 9.885 1.00 72.31 330 VAL A CA 1
ATOM 2610 C C . VAL A 1 330 ? -10.950 12.342 10.198 1.00 72.31 330 VAL A C 1
ATOM 2612 O O . VAL A 1 330 ? -11.487 12.975 11.104 1.00 72.31 330 VAL A O 1
ATOM 2615 N N . SER A 1 331 ? -11.618 11.439 9.477 1.00 66.25 331 SER A N 1
ATOM 2616 C CA . SER A 1 331 ? -13.003 11.020 9.723 1.00 66.25 331 SER A CA 1
ATOM 2617 C C . SER A 1 331 ? -13.197 9.543 9.356 1.00 66.25 331 SER A C 1
ATOM 2619 O O . SER A 1 331 ? -12.307 8.934 8.764 1.00 66.25 331 SER A O 1
ATOM 2621 N N . LYS A 1 332 ? -14.399 8.978 9.583 1.00 64.19 332 LYS A N 1
ATOM 2622 C CA . LYS A 1 332 ? -14.746 7.606 9.144 1.00 64.19 332 LYS A CA 1
ATOM 2623 C C . LYS A 1 332 ? -14.471 7.345 7.653 1.00 64.19 332 LYS A C 1
ATOM 2625 O O . LYS A 1 332 ? -14.321 6.185 7.273 1.00 64.19 332 LYS A O 1
ATOM 2630 N N . SER A 1 333 ? -14.469 8.388 6.813 1.00 71.31 333 SER A N 1
ATOM 2631 C CA . SER A 1 333 ? -14.359 8.269 5.348 1.00 71.31 333 SER A CA 1
ATOM 2632 C C . SER A 1 333 ? -13.214 9.090 4.740 1.00 71.31 333 SER A C 1
ATOM 2634 O O . SER A 1 333 ? -13.066 9.089 3.526 1.00 71.31 333 SER A O 1
ATOM 2636 N N . VAL A 1 334 ? -12.432 9.812 5.550 1.00 72.56 334 VAL A N 1
ATOM 2637 C CA . VAL A 1 334 ? -11.350 10.684 5.066 1.00 72.56 334 VAL A CA 1
ATOM 2638 C C . VAL A 1 334 ? -10.068 10.352 5.807 1.00 72.56 334 VAL A C 1
ATOM 2640 O O . VAL A 1 334 ? -10.037 10.370 7.040 1.00 72.56 334 VAL A O 1
ATOM 2643 N N . LYS A 1 335 ? -9.013 10.103 5.034 1.00 83.88 335 LYS A N 1
ATOM 2644 C CA . LYS A 1 335 ? -7.655 9.855 5.506 1.00 83.88 335 LYS A CA 1
ATOM 2645 C C . LYS A 1 335 ? -6.707 10.881 4.904 1.00 83.88 335 LYS A C 1
ATOM 2647 O O . LYS A 1 335 ? -6.880 11.277 3.754 1.00 83.88 335 LYS A O 1
ATOM 2652 N N . ILE A 1 336 ? -5.702 11.272 5.672 1.00 82.75 336 ILE A N 1
ATOM 2653 C CA . ILE A 1 336 ? -4.527 11.987 5.171 1.00 82.75 336 ILE A CA 1
ATOM 2654 C C . ILE A 1 336 ? -3.374 10.996 5.160 1.00 82.75 336 ILE A C 1
ATOM 2656 O O . ILE A 1 336 ? -3.221 10.231 6.107 1.00 82.75 336 ILE A O 1
ATOM 2660 N N . MET A 1 337 ? -2.584 11.005 4.092 1.00 89.88 337 MET A N 1
ATOM 2661 C CA . MET A 1 337 ? -1.455 10.100 3.906 1.00 89.88 337 MET A CA 1
ATOM 2662 C C . MET A 1 337 ? -0.198 10.909 3.608 1.00 89.88 337 MET A C 1
ATOM 2664 O O . MET A 1 337 ? -0.266 11.922 2.913 1.00 89.88 337 MET A O 1
ATOM 2668 N N . GLY A 1 338 ? 0.940 10.450 4.113 1.00 90.31 338 GLY A N 1
ATOM 2669 C CA . GLY A 1 338 ? 2.255 11.005 3.816 1.00 90.31 338 GLY A CA 1
ATOM 2670 C C . GLY A 1 338 ? 3.279 9.890 3.674 1.00 90.31 338 GLY A C 1
ATOM 2671 O O . GLY A 1 338 ? 3.182 8.874 4.356 1.00 90.31 338 GLY A O 1
ATOM 2672 N N . GLU A 1 339 ? 4.251 10.071 2.790 1.00 94.25 339 GLU A N 1
ATOM 2673 C CA . GLU A 1 339 ? 5.309 9.097 2.534 1.00 94.25 339 GLU A CA 1
ATOM 2674 C C . GLU A 1 339 ? 6.612 9.820 2.223 1.00 94.25 339 GLU A C 1
ATOM 2676 O O . GLU A 1 339 ? 6.621 10.836 1.528 1.00 94.25 339 GLU A O 1
ATOM 2681 N N . ILE A 1 340 ? 7.704 9.283 2.754 1.00 95.06 340 ILE A N 1
ATOM 2682 C CA . ILE A 1 340 ? 9.065 9.614 2.351 1.00 95.06 340 ILE A CA 1
ATOM 2683 C C . ILE A 1 340 ? 9.777 8.315 1.985 1.00 95.06 340 ILE A C 1
ATOM 2685 O O . ILE A 1 340 ? 9.578 7.287 2.637 1.00 95.06 340 ILE A O 1
ATOM 2689 N N . PHE A 1 341 ? 10.622 8.351 0.964 1.00 95.69 341 PHE A N 1
ATOM 2690 C CA . PHE A 1 341 ? 11.359 7.178 0.514 1.00 95.69 341 PHE A CA 1
ATOM 2691 C C . PHE A 1 341 ? 12.781 7.539 0.093 1.00 95.69 341 PHE A C 1
ATOM 2693 O O . PHE A 1 341 ? 13.088 8.689 -0.217 1.00 95.69 341 PHE A O 1
ATOM 2700 N N . TYR A 1 342 ? 13.644 6.529 0.099 1.00 94.69 342 TYR A N 1
ATOM 2701 C CA . TYR A 1 342 ? 14.961 6.565 -0.516 1.00 94.69 342 TYR A CA 1
ATOM 2702 C C . TYR A 1 342 ? 15.035 5.464 -1.573 1.00 94.69 342 TYR A C 1
ATOM 2704 O O . TYR A 1 342 ? 14.774 4.291 -1.286 1.00 94.69 342 TYR A O 1
ATOM 2712 N N . ASP A 1 343 ? 15.381 5.865 -2.791 1.00 93.44 343 ASP A N 1
ATOM 2713 C CA . ASP A 1 343 ? 15.385 5.023 -3.981 1.00 93.44 343 ASP A CA 1
ATOM 2714 C C . ASP A 1 343 ? 16.508 5.491 -4.923 1.00 93.44 343 ASP A C 1
ATOM 2716 O O . ASP A 1 343 ? 16.378 6.549 -5.535 1.00 93.44 343 ASP A O 1
ATOM 2720 N N . PRO A 1 344 ? 17.629 4.752 -5.036 1.00 90.88 344 PRO A N 1
ATOM 2721 C CA . PRO A 1 344 ? 18.742 5.127 -5.915 1.00 90.88 344 PRO A CA 1
ATOM 2722 C C . PRO A 1 344 ? 18.390 5.113 -7.408 1.00 90.88 344 PRO A C 1
ATOM 2724 O O . PRO A 1 344 ? 19.155 5.619 -8.221 1.00 90.88 344 PRO A O 1
ATOM 2727 N N . PHE A 1 345 ? 17.263 4.493 -7.758 1.00 90.62 345 PHE A N 1
ATOM 2728 C CA . PHE A 1 345 ? 16.777 4.314 -9.121 1.00 90.62 345 PHE A CA 1
ATOM 2729 C C . PHE A 1 345 ? 15.557 5.209 -9.392 1.00 90.62 345 PHE A C 1
ATOM 2731 O O . PHE A 1 345 ? 14.764 4.930 -10.291 1.00 90.62 345 PHE A O 1
ATOM 2738 N N . PHE A 1 346 ? 15.377 6.261 -8.593 1.00 86.00 346 PHE A N 1
ATOM 2739 C CA . PHE A 1 346 ? 14.376 7.299 -8.802 1.00 86.00 346 PHE A CA 1
ATOM 2740 C C . PHE A 1 346 ? 15.100 8.625 -9.111 1.00 86.00 346 PHE A C 1
ATOM 2742 O O . PHE A 1 346 ? 15.993 8.985 -8.341 1.00 86.00 346 PHE A O 1
ATOM 2749 N N . PRO A 1 347 ? 14.788 9.293 -10.240 1.00 73.12 347 PRO A N 1
ATOM 2750 C CA . PRO A 1 347 ? 15.527 10.460 -10.730 1.00 73.12 347 PRO A CA 1
ATOM 2751 C C . PRO A 1 347 ? 15.338 11.733 -9.893 1.00 73.12 347 PRO A C 1
ATOM 2753 O O . PRO A 1 347 ? 14.300 11.858 -9.197 1.00 73.12 347 PRO A O 1
#

Nearest PDB structures (foldseek):
  6gwk-assembly3_O  TM=9.030E-01  e=6.870E-02  Caulobacter vibrioides CB15
  8wv0-assembly1_B  TM=2.092E-01  e=2.541E+00  Burkholderia pseudomallei
  8wv0-assembly1_A  TM=1.952E-01  e=3.754E+00  Burkholderia pseudomallei

Mean predicted aligned error: 17.09 Å